Protein AF-A0A3D1BFX1-F1 (afdb_monomer)

Foldseek 3Di:
DPDDDDDAAEDAQCVLFDPVQAQGWHKYKAFFADADPQLKTWGHPPPDTHIAPHVQQQAFPCFDDDPNGTGDDDDHGWMKMAIARWHDDPNTIHGYGDHRPRIFGEDACDPLAPGHDVRGPHYPVNRDFAEDDCDPQFPGHDPRGSDDPVHGADEFDCDPQFPGHDVPGPHYPNVPGHNDDFDKDFPDWQQADDCVLPPRQQQTKTKIWRQDQAKADQQQPWDWDCPPPDTDTFDGDHPPDIAGNGAMEIEGADPSNCVVVPPPPHHYHYTHPD

Nearest PDB structures (foldseek):
  1ifr-assembly1_A  TM=7.563E-01  e=1.326E-02  Homo sapiens
  7crg-assembly2_B  TM=7.097E-01  e=2.216E-02  Homo sapiens
  3gef-assembly2_B  TM=7.809E-01  e=3.702E-02  Homo sapiens
  1ufg-assembly1_A  TM=7.290E-01  e=2.346E-02  Mus musculus
  6ghd-assembly2_F  TM=5.981E-01  e=3.702E-02  Homo sapiens

Mean predicted aligned error: 12.47 Å

Secondary structure (DSSP, 8-state):
--PPPPPPEE--TTTTSSGGGTT-EEEEEEEEEEE-TTS-EEEESSS-EEEE-S--TT-STT-EEETTEEE--PPTT-EEEEEEEEEEETTEEEE---SGGGEEEESB--TTSTTB-TT--B--S-----EE---TTSTT--TT--EE-S----EEB--TTSTTB-TT-SEE-GGG--SS---EEEEEEE-S--TTTS-TGGG-EEEEEE-SSS-EE-TT-EEEE-TTSS-EEEEEPPTT-EE-TT-EEEEESSHHHHHHHTTSSSEEEEPP--

Structure (mmCIF, N/CA/C/O backbone):
data_AF-A0A3D1BFX1-F1
#
_entry.id   AF-A0A3D1BFX1-F1
#
loop_
_atom_site.group_PDB
_atom_site.id
_atom_site.type_symbol
_atom_site.label_atom_id
_atom_site.label_alt_id
_atom_site.label_comp_id
_atom_site.label_asym_id
_atom_site.label_entity_id
_atom_site.label_seq_id
_atom_site.pdbx_PDB_ins_code
_atom_site.Cartn_x
_atom_site.Cartn_y
_atom_site.Cartn_z
_atom_site.occupancy
_atom_site.B_iso_or_equiv
_atom_site.auth_seq_id
_atom_site.auth_comp_id
_atom_site.auth_asym_id
_atom_site.auth_atom_id
_atom_site.pdbx_PDB_model_num
ATOM 1 N N . SER A 1 1 ? 18.691 7.740 -48.200 1.00 70.50 1 SER A N 1
ATOM 2 C CA . SER A 1 1 ? 19.002 6.656 -49.158 1.00 70.50 1 SER A CA 1
ATOM 3 C C . SER A 1 1 ? 17.819 5.726 -49.420 1.00 70.50 1 SER A C 1
ATOM 5 O O . SER A 1 1 ? 17.868 5.027 -50.419 1.00 70.50 1 SER A O 1
ATOM 7 N N . GLY A 1 2 ? 16.768 5.698 -48.581 1.00 79.19 2 GLY A N 1
ATOM 8 C CA . GLY A 1 2 ? 15.634 4.774 -48.759 1.00 79.19 2 GLY A CA 1
ATOM 9 C C . GLY A 1 2 ? 15.960 3.314 -48.417 1.00 79.19 2 GLY A C 1
ATOM 10 O O . GLY A 1 2 ? 15.130 2.440 -48.631 1.00 79.19 2 GLY A O 1
ATOM 11 N N . ASN A 1 3 ? 17.162 3.055 -47.893 1.00 77.81 3 ASN A N 1
ATOM 12 C CA . ASN A 1 3 ? 17.575 1.736 -47.434 1.00 77.81 3 ASN A CA 1
ATOM 13 C C . ASN A 1 3 ? 17.006 1.474 -46.037 1.00 77.81 3 ASN A C 1
ATOM 15 O O . ASN A 1 3 ? 16.987 2.385 -45.208 1.00 77.81 3 ASN A O 1
ATOM 19 N N . ALA A 1 4 ? 16.603 0.230 -45.774 1.00 78.69 4 ALA A N 1
ATOM 20 C CA . ALA A 1 4 ? 16.328 -0.221 -44.417 1.00 78.69 4 ALA A CA 1
ATOM 21 C C . ALA A 1 4 ? 17.625 -0.177 -43.599 1.00 78.69 4 ALA A C 1
ATOM 23 O O . ALA A 1 4 ? 18.681 -0.602 -44.078 1.00 78.69 4 ALA A O 1
ATOM 24 N N . LEU A 1 5 ? 17.544 0.363 -42.387 1.00 73.00 5 LEU A N 1
ATOM 25 C CA . LEU A 1 5 ? 18.640 0.277 -41.433 1.00 73.00 5 LEU A CA 1
ATOM 26 C C . LEU A 1 5 ? 18.791 -1.187 -40.989 1.00 73.00 5 LEU A C 1
ATOM 28 O O . LEU A 1 5 ? 17.781 -1.892 -40.896 1.00 73.00 5 LEU A O 1
ATOM 32 N N . PRO A 1 6 ? 20.024 -1.667 -40.749 1.00 83.31 6 PRO A N 1
ATOM 33 C CA . PRO A 1 6 ? 20.208 -2.966 -40.118 1.00 83.31 6 PRO A CA 1
ATOM 34 C C . PRO A 1 6 ? 19.535 -2.968 -38.740 1.00 83.31 6 PRO A C 1
ATOM 36 O O . PRO A 1 6 ? 19.377 -1.913 -38.123 1.00 83.31 6 PRO A O 1
ATOM 39 N N . ALA A 1 7 ? 19.136 -4.147 -38.263 1.00 90.31 7 ALA A N 1
ATOM 40 C CA . ALA A 1 7 ? 18.766 -4.297 -36.862 1.00 90.31 7 ALA A CA 1
ATOM 41 C C . ALA A 1 7 ? 19.989 -3.975 -35.991 1.00 90.31 7 ALA A C 1
ATOM 43 O O . ALA A 1 7 ? 21.118 -4.280 -36.381 1.00 90.31 7 ALA A O 1
ATOM 44 N N . ALA A 1 8 ? 19.758 -3.334 -34.848 1.00 94.38 8 ALA A N 1
ATOM 45 C CA . ALA A 1 8 ? 20.812 -3.106 -33.876 1.00 94.38 8 ALA A CA 1
ATOM 46 C C . ALA A 1 8 ? 21.226 -4.438 -33.240 1.00 94.38 8 ALA A C 1
ATOM 48 O O . ALA A 1 8 ? 20.364 -5.264 -32.933 1.00 94.38 8 ALA A O 1
ATOM 49 N N . GLU A 1 9 ? 22.525 -4.635 -33.031 1.00 96.50 9 GLU A N 1
ATOM 50 C CA . GLU A 1 9 ? 23.009 -5.760 -32.231 1.00 96.50 9 GLU A CA 1
ATOM 51 C C . GLU A 1 9 ? 22.779 -5.457 -30.747 1.00 96.50 9 GLU A C 1
ATOM 53 O O . GLU A 1 9 ? 23.195 -4.404 -30.264 1.00 96.50 9 GLU A O 1
ATOM 58 N N . ALA A 1 10 ? 22.110 -6.356 -30.026 1.00 96.75 10 ALA A N 1
ATOM 59 C CA . ALA A 1 10 ? 21.900 -6.205 -28.590 1.00 96.75 10 ALA A CA 1
ATOM 60 C C . ALA A 1 10 ? 23.155 -6.646 -27.830 1.00 96.75 10 ALA A C 1
ATOM 62 O O . ALA A 1 10 ? 23.587 -7.791 -27.967 1.00 96.75 10 ALA A O 1
ATOM 63 N N . LEU A 1 11 ? 23.721 -5.752 -27.025 1.00 97.69 11 LEU A N 1
ATOM 64 C CA . LEU A 1 11 ? 24.947 -5.991 -26.266 1.00 97.69 11 LEU A CA 1
ATOM 65 C C . LEU A 1 11 ? 24.716 -5.777 -24.775 1.00 97.69 11 LEU A C 1
ATOM 67 O O . LEU A 1 11 ? 23.848 -4.997 -24.378 1.00 97.69 11 LEU A O 1
ATOM 71 N N . ALA A 1 12 ? 25.547 -6.426 -23.959 1.00 97.56 12 ALA A N 1
ATOM 72 C CA . ALA A 1 12 ? 25.690 -6.013 -22.575 1.00 97.56 12 ALA A CA 1
ATOM 73 C C . ALA A 1 12 ? 26.357 -4.627 -22.515 1.00 97.56 12 ALA A C 1
ATOM 75 O O . ALA A 1 12 ? 27.169 -4.278 -23.380 1.00 97.56 12 ALA A O 1
ATOM 76 N N . SER A 1 13 ? 26.044 -3.841 -21.487 1.00 96.81 13 SER A N 1
ATOM 77 C CA . SER A 1 13 ? 26.511 -2.451 -21.364 1.00 96.81 13 SER A CA 1
ATOM 78 C C . SER A 1 13 ? 28.037 -2.315 -21.462 1.00 96.81 13 SER A C 1
ATOM 80 O O . SER A 1 13 ? 28.528 -1.378 -22.085 1.00 96.81 13 SER A O 1
ATOM 82 N N . ALA A 1 14 ? 28.812 -3.254 -20.910 1.00 97.00 14 ALA A N 1
ATOM 83 C CA . ALA A 1 14 ? 30.273 -3.217 -20.991 1.00 97.00 14 ALA A CA 1
ATOM 84 C C . ALA A 1 14 ? 30.842 -3.682 -22.342 1.00 97.00 14 ALA A C 1
ATOM 86 O O . ALA A 1 14 ? 31.935 -3.243 -22.713 1.00 97.00 14 ALA A O 1
ATOM 87 N N . ASP A 1 15 ? 30.127 -4.539 -23.074 1.00 97.75 15 ASP A N 1
ATOM 88 C CA . ASP A 1 15 ? 30.624 -5.182 -24.297 1.00 97.75 15 ASP A CA 1
ATOM 89 C C . ASP A 1 15 ? 30.785 -4.188 -25.450 1.00 97.75 15 ASP A C 1
ATOM 91 O O . ASP A 1 15 ? 31.616 -4.399 -26.330 1.00 97.75 15 ASP A O 1
ATOM 95 N N . MET A 1 16 ? 30.061 -3.062 -25.422 1.00 95.75 16 MET A N 1
ATOM 96 C CA . MET A 1 16 ? 30.235 -1.983 -26.402 1.00 95.75 16 MET A CA 1
ATOM 97 C C . MET A 1 16 ? 31.642 -1.361 -26.378 1.00 95.75 16 MET A C 1
ATOM 99 O O . MET A 1 16 ? 32.019 -0.661 -27.317 1.00 95.75 16 MET A O 1
ATOM 103 N N . ASN A 1 17 ? 32.419 -1.584 -25.309 1.00 96.44 17 ASN A N 1
ATOM 104 C CA . ASN A 1 17 ? 33.750 -1.009 -25.118 1.00 96.44 17 ASN A CA 1
ATOM 105 C C . ASN A 1 17 ? 34.860 -1.778 -25.864 1.00 96.44 17 ASN A C 1
ATOM 107 O O . ASN A 1 17 ? 35.998 -1.858 -25.392 1.00 96.44 17 ASN A O 1
ATOM 111 N N . ASP A 1 18 ? 34.535 -2.343 -27.024 1.00 96.56 18 ASP A N 1
ATOM 112 C CA . ASP A 1 18 ? 35.431 -3.129 -27.868 1.00 96.56 18 ASP A CA 1
ATOM 113 C C . ASP A 1 18 ? 35.442 -2.562 -29.296 1.00 96.56 18 ASP A C 1
ATOM 115 O O . ASP A 1 18 ? 34.406 -2.177 -29.841 1.00 96.56 18 ASP A O 1
ATOM 119 N N . GLU A 1 19 ? 36.628 -2.524 -29.909 1.00 95.56 19 GLU A N 1
ATOM 120 C CA . GLU A 1 19 ? 36.848 -1.982 -31.255 1.00 95.56 19 GLU A CA 1
ATOM 121 C C . GLU A 1 19 ? 36.010 -2.684 -32.327 1.00 95.56 19 GLU A C 1
ATOM 123 O O . GLU A 1 19 ? 35.632 -2.057 -33.317 1.00 95.56 19 GLU A O 1
ATOM 128 N N . GLN A 1 20 ? 35.636 -3.951 -32.120 1.00 96.06 20 GLN A N 1
ATOM 129 C CA . GLN A 1 20 ? 34.766 -4.674 -33.051 1.00 96.06 20 GLN A CA 1
ATOM 130 C C . GLN A 1 20 ? 33.385 -4.019 -33.226 1.00 96.06 20 GLN A C 1
ATOM 132 O O . GLN A 1 20 ? 32.730 -4.245 -34.244 1.00 96.06 20 GLN A O 1
ATOM 137 N N . TRP A 1 21 ? 32.954 -3.212 -32.252 1.00 96.06 21 TRP A N 1
ATOM 138 C CA . TRP A 1 21 ? 31.677 -2.506 -32.270 1.00 96.06 21 TRP A CA 1
ATOM 139 C C . TRP A 1 21 ? 31.797 -1.061 -32.761 1.00 96.06 21 TRP A C 1
ATOM 141 O O . TRP A 1 21 ? 30.789 -0.356 -32.803 1.00 96.06 21 TRP A O 1
ATOM 151 N N . GLU A 1 22 ? 32.984 -0.591 -33.158 1.00 94.75 22 GLU A N 1
ATOM 152 C CA . GLU A 1 22 ? 33.134 0.751 -33.720 1.00 94.75 22 GLU A CA 1
ATOM 153 C C . GLU A 1 22 ? 32.320 0.910 -35.008 1.00 94.75 22 GLU A C 1
ATOM 155 O O . GLU A 1 22 ? 32.406 0.114 -35.942 1.00 94.75 22 GLU A O 1
ATOM 160 N N . SER A 1 23 ? 31.553 1.995 -35.088 1.00 91.56 23 SER A N 1
ATOM 161 C CA . SER A 1 23 ? 30.644 2.313 -36.192 1.00 91.56 23 SER A CA 1
ATOM 162 C C . SER A 1 23 ? 29.546 1.268 -36.433 1.00 91.56 23 SER A C 1
ATOM 164 O O . SER A 1 23 ? 28.877 1.312 -37.470 1.00 91.56 23 SER A O 1
ATOM 166 N N . VAL A 1 24 ? 29.327 0.346 -35.489 1.00 94.94 24 VAL A N 1
ATOM 167 C CA . VAL A 1 24 ? 28.236 -0.634 -35.532 1.00 94.94 24 VAL A CA 1
ATOM 168 C C . VAL A 1 24 ? 27.012 -0.057 -34.831 1.00 94.94 24 VAL A C 1
ATOM 170 O O . VAL A 1 24 ? 27.127 0.610 -33.804 1.00 94.94 24 VAL A O 1
ATOM 173 N N . LEU A 1 25 ? 25.830 -0.306 -35.402 1.00 94.06 25 LEU A N 1
ATOM 174 C CA . LEU A 1 25 ? 24.560 0.002 -34.755 1.00 94.06 25 LEU A CA 1
ATOM 175 C C . LEU A 1 25 ? 24.302 -1.036 -33.659 1.00 94.06 25 LEU A C 1
ATOM 177 O O . LEU A 1 25 ? 24.073 -2.206 -33.967 1.00 94.06 25 LEU A O 1
ATOM 181 N N . VAL A 1 26 ? 24.331 -0.601 -32.404 1.00 96.19 26 VAL A N 1
ATOM 182 C CA . VAL A 1 26 ? 24.158 -1.467 -31.232 1.00 96.19 26 VAL A CA 1
ATOM 183 C C . VAL A 1 26 ? 23.035 -0.941 -30.344 1.00 96.19 26 VAL A C 1
ATOM 185 O O . VAL A 1 26 ? 22.647 0.223 -30.449 1.00 96.19 26 VAL A O 1
ATOM 188 N N . SER A 1 27 ? 22.490 -1.813 -29.506 1.00 95.69 27 SER A N 1
ATOM 189 C CA . SER A 1 27 ? 21.486 -1.499 -28.496 1.00 95.69 27 SER A CA 1
ATOM 190 C C . SER A 1 27 ? 21.957 -2.048 -27.156 1.00 95.69 27 SER A C 1
ATOM 192 O O . SER A 1 27 ? 22.322 -3.220 -27.073 1.00 95.69 27 SER A O 1
ATOM 194 N N . ILE A 1 28 ? 21.963 -1.214 -26.122 1.00 96.31 28 ILE A N 1
ATOM 195 C CA . ILE A 1 28 ? 22.224 -1.631 -24.740 1.00 96.31 28 ILE A CA 1
ATOM 196 C C . ILE A 1 28 ? 21.041 -1.223 -23.872 1.00 96.31 28 ILE A C 1
ATOM 198 O O . ILE A 1 28 ? 20.347 -0.255 -24.181 1.00 96.31 28 ILE A O 1
ATOM 202 N N . ALA A 1 29 ? 20.828 -1.936 -22.775 1.00 95.44 29 ALA A N 1
ATOM 203 C CA . ALA A 1 29 ? 19.893 -1.534 -21.736 1.00 95.44 29 ALA A CA 1
ATOM 204 C C . ALA A 1 29 ? 20.610 -1.498 -20.387 1.00 95.44 29 ALA A C 1
ATOM 206 O O . ALA A 1 29 ? 21.623 -2.173 -20.221 1.00 95.44 29 ALA A O 1
ATOM 207 N N . GLY A 1 30 ? 20.107 -0.715 -19.439 1.00 95.31 30 GLY A N 1
ATOM 208 C CA . GLY A 1 30 ? 20.635 -0.689 -18.078 1.00 95.31 30 GLY A CA 1
ATOM 209 C C . GLY A 1 30 ? 20.154 0.506 -17.270 1.00 95.31 30 GLY A C 1
ATOM 210 O O . GLY A 1 30 ? 19.432 1.366 -17.777 1.00 95.31 30 GLY A O 1
ATOM 211 N N . GLU A 1 31 ? 20.602 0.565 -16.020 1.00 95.50 31 GLU A N 1
ATOM 212 C CA . GLU A 1 31 ? 20.346 1.683 -15.117 1.00 95.50 31 GLU A CA 1
ATOM 213 C C . GLU A 1 31 ? 21.258 2.857 -15.481 1.00 95.50 31 GLU A C 1
ATOM 215 O O . GLU A 1 31 ? 22.465 2.682 -15.687 1.00 95.50 31 GLU A O 1
ATOM 220 N N . CYS A 1 32 ? 20.707 4.068 -15.527 1.00 93.25 32 CYS A N 1
ATOM 221 C CA . CYS A 1 32 ? 21.500 5.278 -15.637 1.00 93.25 32 CYS A CA 1
ATOM 222 C C . CYS A 1 32 ? 22.289 5.515 -14.343 1.00 93.25 32 CYS A C 1
ATOM 224 O O . CYS A 1 32 ? 21.744 5.963 -13.338 1.00 93.25 32 CYS A O 1
ATOM 226 N N . THR A 1 33 ? 23.597 5.272 -14.380 1.00 95.25 33 THR A N 1
ATOM 227 C CA . THR A 1 33 ? 24.489 5.335 -13.205 1.00 95.25 33 THR A CA 1
ATOM 228 C C . THR A 1 33 ? 25.277 6.639 -13.094 1.00 95.25 33 THR A C 1
ATOM 230 O O . THR A 1 33 ? 25.897 6.914 -12.065 1.00 95.25 33 THR A O 1
ATOM 233 N N . SER A 1 34 ? 25.285 7.462 -14.144 1.00 91.12 34 SER A N 1
ATOM 234 C CA . SER A 1 34 ? 25.977 8.751 -14.160 1.00 91.12 34 SER A CA 1
ATOM 235 C C . SER A 1 34 ? 25.433 9.639 -15.271 1.00 91.12 34 SER A C 1
ATOM 237 O O . SER A 1 34 ? 25.202 9.156 -16.374 1.00 91.12 34 SER A O 1
ATOM 239 N N . VAL A 1 35 ? 25.304 10.939 -14.996 1.00 85.81 35 VAL A N 1
ATOM 240 C CA . VAL A 1 35 ? 25.022 11.993 -15.981 1.00 85.81 35 VAL A CA 1
ATOM 241 C C . VAL A 1 35 ? 26.029 13.117 -15.747 1.00 85.81 35 VAL A C 1
ATOM 243 O O . VAL A 1 35 ? 26.189 13.587 -14.618 1.00 85.81 35 VAL A O 1
ATOM 246 N N . ASN A 1 36 ? 26.746 13.542 -16.787 1.00 80.00 36 ASN A N 1
ATOM 247 C CA . ASN A 1 36 ? 27.742 14.606 -16.691 1.00 80.00 36 ASN A CA 1
ATOM 248 C C . ASN A 1 36 ? 27.239 15.935 -17.282 1.00 80.00 36 ASN A C 1
ATOM 250 O O . ASN A 1 36 ? 26.307 15.988 -18.081 1.00 80.00 36 ASN A O 1
ATOM 254 N N . GLY A 1 37 ? 27.897 17.038 -16.908 1.00 66.00 37 GLY A N 1
ATOM 255 C CA . GLY A 1 37 ? 27.534 18.391 -17.358 1.00 66.00 37 GLY A CA 1
ATOM 256 C C . GLY A 1 37 ? 27.786 18.682 -18.845 1.00 66.00 37 GLY A C 1
ATOM 257 O O . GLY A 1 37 ? 27.527 19.797 -19.288 1.00 66.00 37 GLY A O 1
ATOM 258 N N . PHE A 1 38 ? 28.302 17.713 -19.606 1.00 70.31 38 PHE A N 1
ATOM 259 C CA . PHE A 1 38 ? 28.469 17.787 -21.061 1.00 70.31 38 PHE A CA 1
ATOM 260 C C . PHE A 1 38 ? 27.397 16.993 -21.810 1.00 70.31 38 PHE A C 1
ATOM 262 O O . PHE A 1 38 ? 27.445 16.909 -23.037 1.00 70.31 38 PHE A O 1
ATOM 269 N N . GLY A 1 39 ? 26.433 16.426 -21.083 1.00 72.50 39 GLY A N 1
ATOM 270 C CA . GLY A 1 39 ? 25.351 15.668 -21.676 1.00 72.50 39 GLY A CA 1
ATOM 271 C C . GLY A 1 39 ? 25.693 14.225 -22.000 1.00 72.50 39 GLY A C 1
ATOM 272 O O . GLY A 1 39 ? 24.997 13.608 -22.791 1.00 72.50 39 GLY A O 1
ATOM 273 N N . GLU A 1 40 ? 26.773 13.687 -21.444 1.00 85.56 40 GLU A N 1
ATOM 274 C CA . GLU A 1 40 ? 27.098 12.268 -21.563 1.00 85.56 40 GLU A CA 1
ATOM 275 C C . GLU A 1 40 ? 26.661 11.544 -20.298 1.00 85.56 40 GLU A C 1
ATOM 277 O O . GLU A 1 40 ? 26.729 12.087 -19.191 1.00 85.56 40 GLU A O 1
ATOM 282 N N . TRP A 1 41 ? 26.244 10.301 -20.463 1.00 89.94 41 TRP A N 1
ATOM 283 C CA . TRP A 1 41 ? 25.660 9.509 -19.394 1.00 89.94 41 TRP A CA 1
ATOM 284 C C . TRP A 1 41 ? 26.056 8.042 -19.533 1.00 89.94 41 TRP A C 1
ATOM 286 O O . TRP A 1 41 ? 26.667 7.647 -20.529 1.00 89.94 41 TRP A O 1
ATOM 296 N N . GLN A 1 42 ? 25.822 7.252 -18.489 1.00 93.75 42 GLN A N 1
ATOM 297 C CA . GLN A 1 42 ? 26.278 5.864 -18.407 1.00 93.75 42 GLN A CA 1
ATOM 298 C C . GLN A 1 42 ? 25.130 4.929 -18.078 1.00 93.75 42 GLN A C 1
ATOM 300 O O . GLN A 1 42 ? 24.421 5.172 -17.107 1.00 93.75 42 GLN A O 1
ATOM 305 N N . LEU A 1 43 ? 25.028 3.837 -18.832 1.00 95.00 43 LEU A N 1
ATOM 306 C CA . LEU A 1 43 ? 24.152 2.710 -18.536 1.00 95.00 43 LEU A CA 1
ATOM 307 C C . LEU A 1 43 ? 24.952 1.538 -17.978 1.00 95.00 43 LEU A C 1
ATOM 309 O O . LEU A 1 43 ? 26.107 1.329 -18.360 1.00 95.00 43 LEU A O 1
ATOM 313 N N . ASN A 1 44 ? 24.345 0.791 -17.062 1.00 96.94 44 ASN A N 1
ATOM 314 C CA . ASN A 1 44 ? 24.925 -0.427 -16.513 1.00 96.94 44 ASN A CA 1
ATOM 315 C C . ASN A 1 44 ? 23.830 -1.473 -16.253 1.00 96.94 44 ASN A C 1
ATOM 317 O O . ASN A 1 44 ? 22.872 -1.217 -15.530 1.00 96.94 44 ASN A O 1
ATOM 321 N N . ASP A 1 45 ? 23.991 -2.658 -16.834 1.00 95.94 45 ASP A N 1
ATOM 322 C CA . ASP A 1 45 ? 23.127 -3.844 -16.678 1.00 95.94 45 ASP A CA 1
ATOM 323 C C . ASP A 1 45 ? 23.700 -4.894 -15.704 1.00 95.94 45 ASP A C 1
ATOM 325 O O . ASP A 1 45 ? 23.250 -6.037 -15.650 1.00 95.94 45 ASP A O 1
ATOM 329 N N . GLY A 1 46 ? 24.746 -4.534 -14.964 1.00 96.62 46 GLY A N 1
ATOM 330 C CA . GLY A 1 46 ? 25.546 -5.422 -14.125 1.00 96.62 46 GLY A CA 1
ATOM 331 C C . GLY A 1 46 ? 26.817 -5.951 -14.800 1.00 96.62 46 GLY A C 1
ATOM 332 O O . GLY A 1 46 ? 27.696 -6.453 -14.096 1.00 96.62 46 GLY A O 1
ATOM 333 N N . SER A 1 47 ? 26.971 -5.817 -16.124 1.00 97.44 47 SER A N 1
ATOM 334 C CA . SER A 1 47 ? 28.205 -6.200 -16.837 1.00 97.44 47 SER A CA 1
ATOM 335 C C . SER A 1 47 ? 29.318 -5.150 -16.729 1.00 97.44 47 SER A C 1
ATOM 337 O O . SER A 1 47 ? 30.496 -5.472 -16.893 1.00 97.44 47 SER A O 1
ATOM 339 N N . GLY A 1 48 ? 28.960 -3.902 -16.418 1.00 96.50 48 GLY A N 1
ATOM 340 C CA . GLY A 1 48 ? 29.846 -2.740 -16.404 1.00 96.50 48 GLY A CA 1
ATOM 341 C C . GLY A 1 48 ? 29.253 -1.575 -17.199 1.00 96.50 48 GLY A C 1
ATOM 342 O O . GLY A 1 48 ? 28.134 -1.654 -17.694 1.00 96.50 48 GLY A O 1
ATOM 343 N N . ASN A 1 49 ? 29.992 -0.468 -17.294 1.00 96.00 49 ASN A N 1
ATOM 344 C CA . ASN A 1 49 ? 29.440 0.783 -17.817 1.00 96.00 49 ASN A CA 1
ATOM 345 C C . ASN A 1 49 ? 29.565 0.877 -19.345 1.00 96.00 49 ASN A C 1
ATOM 347 O O . ASN A 1 49 ? 30.663 0.738 -19.891 1.00 96.00 49 ASN A O 1
ATOM 351 N N . GLY A 1 50 ? 28.460 1.222 -20.002 1.00 95.56 50 GLY A N 1
ATOM 352 C CA . GLY A 1 50 ? 28.412 1.696 -21.383 1.00 95.56 50 GLY A CA 1
ATOM 353 C C . GLY A 1 50 ? 28.115 3.192 -21.417 1.00 95.56 50 GLY A C 1
ATOM 354 O O . GLY A 1 50 ? 27.189 3.652 -20.749 1.00 95.56 50 GLY A O 1
ATOM 355 N N . MET A 1 51 ? 28.910 3.983 -22.144 1.00 93.62 51 MET A N 1
ATOM 356 C CA . MET A 1 51 ? 28.667 5.427 -22.248 1.00 93.62 51 MET A CA 1
ATOM 357 C C . MET A 1 51 ? 27.733 5.758 -23.410 1.00 93.62 51 MET A C 1
ATOM 359 O O . MET A 1 51 ? 27.855 5.220 -24.509 1.00 93.62 51 MET A O 1
ATOM 363 N N . VAL A 1 52 ? 26.872 6.742 -23.192 1.00 91.50 52 VAL A N 1
ATOM 364 C CA . VAL A 1 52 ? 26.014 7.342 -24.209 1.00 91.50 52 VAL A CA 1
ATOM 365 C C . VAL A 1 52 ? 26.440 8.798 -24.397 1.00 91.50 52 VAL A C 1
ATOM 367 O O . VAL A 1 52 ? 26.595 9.557 -23.437 1.00 91.50 52 VAL A O 1
ATOM 370 N N . ALA A 1 53 ? 26.712 9.170 -25.646 1.00 85.69 53 ALA A N 1
ATOM 371 C CA . ALA A 1 53 ? 27.105 10.507 -26.064 1.00 85.69 53 ALA A CA 1
ATOM 372 C C . ALA A 1 53 ? 25.884 11.370 -26.387 1.00 85.69 53 ALA A C 1
ATOM 374 O O . ALA A 1 53 ? 24.993 10.954 -27.125 1.00 85.69 53 ALA A O 1
ATOM 375 N N . GLY A 1 54 ? 25.931 12.620 -25.919 1.00 70.88 54 GLY A N 1
ATOM 376 C CA . GLY A 1 54 ? 24.862 13.595 -26.108 1.00 70.88 54 GLY A CA 1
ATOM 377 C C . GLY A 1 54 ? 23.633 13.275 -25.255 1.00 70.88 54 GLY A C 1
ATOM 378 O O . GLY A 1 54 ? 23.349 12.116 -24.954 1.00 70.88 54 GLY A O 1
ATOM 379 N N . LEU A 1 55 ? 22.875 14.311 -24.880 1.00 57.97 55 LEU A N 1
ATOM 380 C CA . LEU A 1 55 ? 21.653 14.183 -24.069 1.00 57.97 55 LEU A CA 1
ATOM 381 C C . LEU A 1 55 ? 20.502 13.468 -24.805 1.00 57.97 55 LEU A C 1
ATOM 383 O O . LEU A 1 55 ? 19.352 13.706 -24.469 1.00 57.97 55 LEU A O 1
ATOM 387 N N . GLY A 1 56 ? 20.775 12.656 -25.838 1.00 54.41 56 GLY A N 1
ATOM 388 C CA . GLY A 1 56 ? 19.742 12.062 -26.686 1.00 54.41 56 GLY A CA 1
ATOM 389 C C . GLY A 1 56 ? 18.752 13.133 -27.126 1.00 54.41 56 GLY A C 1
ATOM 390 O O . GLY A 1 56 ? 17.600 13.065 -26.732 1.00 54.41 56 GLY A O 1
ATOM 391 N N . TYR A 1 57 ? 19.233 14.186 -27.804 1.00 48.59 57 TYR A N 1
ATOM 392 C CA . TYR A 1 57 ? 18.443 15.391 -28.075 1.00 48.59 57 TYR A CA 1
ATOM 393 C C . TYR A 1 57 ? 17.075 14.987 -28.652 1.00 48.59 57 TYR A C 1
ATOM 395 O O . TYR A 1 57 ? 17.016 14.535 -29.796 1.00 48.59 57 TYR A O 1
ATOM 403 N N . ASP A 1 58 ? 16.036 15.144 -27.815 1.00 52.00 58 ASP A N 1
ATOM 404 C CA . ASP A 1 58 ? 14.602 14.877 -28.035 1.00 52.00 58 ASP A CA 1
ATOM 405 C C . ASP A 1 58 ? 14.053 13.471 -27.630 1.00 52.00 58 ASP A C 1
ATOM 407 O O . ASP A 1 58 ? 12.883 13.182 -27.839 1.00 52.00 58 ASP A O 1
ATOM 411 N N . ALA A 1 59 ? 14.843 12.578 -27.019 1.00 49.91 59 ALA A N 1
ATOM 412 C CA . ALA A 1 59 ? 14.557 11.135 -27.029 1.00 49.91 59 ALA A CA 1
ATOM 413 C C . ALA A 1 59 ? 13.631 10.522 -25.981 1.00 49.91 59 ALA A C 1
ATOM 415 O O . ALA A 1 59 ? 13.214 9.381 -26.117 1.00 49.91 59 ALA A O 1
ATOM 416 N N . VAL A 1 60 ? 13.218 11.279 -24.987 1.00 52.66 60 V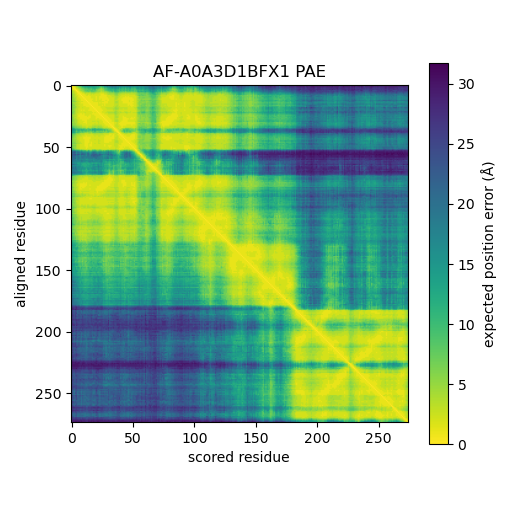AL A N 1
ATOM 417 C CA . VAL A 1 60 ? 12.259 10.801 -24.000 1.00 52.66 60 VAL A CA 1
ATOM 418 C C . VAL A 1 60 ? 11.185 11.877 -23.975 1.00 52.66 60 VAL A C 1
ATOM 420 O O . VAL A 1 60 ? 11.519 13.057 -23.882 1.00 52.66 60 VAL A O 1
ATOM 423 N N . ASP A 1 61 ? 9.904 11.525 -24.072 1.00 56.75 61 ASP A N 1
ATOM 424 C CA . ASP A 1 61 ? 8.774 12.471 -23.948 1.00 56.75 61 ASP A CA 1
ATOM 425 C C . ASP A 1 61 ? 8.735 13.199 -22.563 1.00 56.75 61 ASP A C 1
ATOM 427 O O . ASP A 1 61 ? 7.720 13.770 -22.173 1.00 56.75 61 ASP A O 1
ATOM 431 N N . ASP A 1 62 ? 9.842 13.193 -21.807 1.00 59.78 62 ASP A N 1
ATOM 432 C CA . ASP A 1 62 ? 10.149 13.965 -20.600 1.00 59.78 62 ASP A CA 1
ATOM 433 C C . ASP A 1 62 ? 10.857 15.305 -20.876 1.00 59.78 62 ASP A C 1
ATOM 435 O O . ASP A 1 62 ? 11.294 15.988 -19.943 1.00 59.78 62 ASP A O 1
ATOM 439 N N . SER A 1 63 ? 11.003 15.673 -22.151 1.00 63.84 63 SER A N 1
ATOM 440 C CA . SER A 1 63 ? 11.771 16.848 -22.529 1.00 63.84 63 SER A CA 1
ATOM 441 C C . SER A 1 63 ? 11.186 18.141 -21.949 1.00 63.84 63 SER A C 1
ATOM 443 O O . SER A 1 63 ? 9.980 18.396 -21.967 1.00 63.84 63 SER A O 1
ATOM 445 N N . VAL A 1 64 ? 12.068 18.999 -21.438 1.00 61.72 64 VAL A N 1
ATOM 446 C CA . VAL A 1 64 ? 11.713 20.332 -20.941 1.00 61.72 64 VAL A CA 1
ATOM 447 C C . VAL A 1 64 ? 12.120 21.401 -21.940 1.00 61.72 64 VAL A C 1
ATOM 449 O O . VAL A 1 64 ? 13.219 21.370 -22.492 1.00 61.72 64 VAL A O 1
ATOM 452 N N . ASP A 1 65 ? 11.235 22.374 -22.147 1.00 61.97 65 ASP A N 1
ATOM 453 C CA . ASP A 1 65 ? 11.552 23.584 -22.901 1.00 61.97 65 ASP A CA 1
ATOM 454 C C . ASP A 1 65 ? 12.486 24.472 -22.064 1.00 61.97 65 ASP A C 1
ATOM 456 O O . ASP A 1 65 ? 12.110 24.979 -21.000 1.00 61.97 65 ASP A O 1
ATOM 460 N N . VAL A 1 66 ? 13.713 24.653 -22.548 1.00 63.91 66 VAL A N 1
ATOM 461 C CA . VAL A 1 66 ? 14.684 25.613 -22.022 1.00 63.91 66 VAL A CA 1
ATOM 462 C C . VAL A 1 66 ? 14.992 26.629 -23.119 1.00 63.91 66 VAL A C 1
ATOM 464 O O . VAL A 1 66 ? 15.787 26.373 -24.018 1.00 63.91 66 VAL A O 1
ATOM 467 N N . ASP A 1 67 ? 14.356 27.799 -23.046 1.00 76.56 67 ASP A N 1
ATOM 468 C CA . ASP A 1 67 ? 14.527 28.912 -23.994 1.00 76.56 67 ASP A CA 1
ATOM 469 C C . ASP A 1 67 ? 14.206 28.561 -25.467 1.00 76.56 67 ASP A C 1
ATOM 471 O O . ASP A 1 67 ? 14.864 29.028 -26.402 1.00 76.56 67 ASP A O 1
ATOM 475 N N . GLY A 1 68 ? 13.160 27.763 -25.698 1.00 65.75 68 GLY A N 1
ATOM 476 C CA . GLY A 1 68 ? 12.716 27.319 -27.024 1.00 65.75 68 GLY A CA 1
ATOM 477 C C . GLY A 1 68 ? 13.480 26.106 -27.555 1.00 65.75 68 GLY A C 1
ATOM 478 O O . GLY A 1 68 ? 13.378 25.787 -28.743 1.00 65.75 68 GLY A O 1
ATOM 479 N N . VAL A 1 69 ? 14.261 25.452 -26.691 1.00 59.22 69 VAL A N 1
ATOM 480 C CA . VAL A 1 69 ? 15.015 24.231 -26.973 1.00 59.22 69 VAL A CA 1
ATOM 481 C C . VAL A 1 69 ? 14.497 23.114 -26.070 1.00 59.22 69 VAL A C 1
ATOM 483 O O . VAL A 1 69 ? 14.639 23.189 -24.853 1.00 59.22 69 VAL A O 1
ATOM 486 N N . MET A 1 70 ? 13.916 22.072 -26.669 1.00 56.31 70 MET A N 1
ATOM 487 C CA . MET A 1 70 ? 13.523 20.861 -25.945 1.00 56.31 70 MET A CA 1
ATOM 488 C C . MET A 1 70 ? 14.779 20.091 -25.533 1.00 56.31 70 MET A C 1
ATOM 490 O O . MET A 1 70 ? 15.594 19.723 -26.383 1.00 56.31 70 MET A O 1
ATOM 494 N N . MET A 1 71 ? 14.950 19.863 -24.234 1.00 57.94 71 MET A N 1
ATOM 495 C CA . MET A 1 71 ? 16.042 19.062 -23.682 1.00 57.94 71 MET A CA 1
ATOM 496 C C . MET A 1 71 ? 15.473 17.834 -22.980 1.00 57.94 71 MET A C 1
ATOM 498 O O . MET A 1 71 ? 14.697 17.994 -22.044 1.00 57.94 71 MET A O 1
ATOM 502 N N . GLY A 1 72 ? 15.868 16.631 -23.409 1.00 61.41 72 GLY A N 1
ATOM 503 C CA . GLY A 1 72 ? 15.534 15.386 -22.706 1.00 61.41 72 GLY A CA 1
ATOM 504 C C . GLY A 1 72 ? 16.181 15.337 -21.318 1.00 61.41 72 GLY A C 1
ATOM 505 O O . GLY A 1 72 ? 17.323 15.782 -21.146 1.00 61.41 72 GLY A O 1
ATOM 506 N N . ILE A 1 73 ? 15.457 14.818 -20.330 1.00 71.00 73 ILE A N 1
ATOM 507 C CA . ILE A 1 73 ? 15.907 14.669 -18.945 1.00 71.00 73 ILE A CA 1
ATOM 508 C C . ILE A 1 73 ? 16.260 13.202 -18.694 1.00 71.00 73 ILE A C 1
ATOM 510 O O . ILE A 1 73 ? 15.435 12.394 -18.299 1.00 71.00 73 ILE A O 1
ATOM 514 N N . VAL A 1 74 ? 17.537 12.852 -18.830 1.00 81.00 74 VAL A N 1
ATOM 515 C CA . VAL A 1 74 ? 18.006 11.554 -18.328 1.00 81.00 74 VAL A CA 1
ATOM 516 C C . VAL A 1 74 ? 18.006 11.576 -16.795 1.00 81.00 74 VAL A C 1
ATOM 518 O O . VAL A 1 74 ? 18.699 12.391 -16.178 1.00 81.00 74 VAL A O 1
ATOM 521 N N . GLU A 1 75 ? 17.255 10.666 -16.179 1.00 84.94 75 GLU A N 1
ATOM 522 C CA . GLU A 1 75 ? 17.141 10.528 -14.729 1.00 84.94 75 GLU A CA 1
ATOM 523 C C . GLU A 1 75 ? 18.146 9.495 -14.194 1.00 84.94 75 GLU A C 1
ATOM 525 O O . GLU A 1 75 ? 18.197 8.345 -14.633 1.00 84.94 75 GLU A O 1
ATOM 530 N N . LEU A 1 76 ? 18.954 9.899 -13.210 1.00 88.75 76 LEU A N 1
ATOM 531 C CA . LEU A 1 76 ? 19.858 8.997 -12.496 1.00 88.75 76 LEU A CA 1
ATOM 532 C C . LEU A 1 76 ? 19.051 7.923 -11.745 1.00 88.75 76 LEU A C 1
ATOM 534 O O . LEU A 1 76 ? 18.157 8.260 -10.976 1.00 88.75 76 LEU A O 1
ATOM 538 N N . GLY A 1 77 ? 19.402 6.649 -11.925 1.00 91.94 77 GLY A N 1
ATOM 539 C CA . GLY A 1 77 ? 18.710 5.503 -11.327 1.00 91.94 77 GLY A CA 1
ATOM 540 C C . GLY A 1 77 ? 17.537 4.961 -12.151 1.00 91.94 77 GLY A C 1
ATOM 541 O O . GLY A 1 77 ? 17.006 3.907 -11.816 1.00 91.94 77 GLY A O 1
ATOM 542 N N . ALA A 1 78 ? 17.132 5.637 -13.230 1.00 91.12 78 ALA A N 1
ATOM 543 C CA . ALA A 1 78 ? 16.127 5.113 -14.152 1.00 91.12 78 ALA A CA 1
ATOM 544 C C . ALA A 1 78 ? 16.750 4.141 -15.165 1.00 91.12 78 ALA A C 1
ATOM 546 O O . ALA A 1 78 ? 17.919 4.282 -15.534 1.00 91.12 78 ALA A O 1
ATOM 547 N N . ASN A 1 79 ? 15.966 3.171 -15.639 1.00 93.69 79 ASN A N 1
ATOM 548 C CA . ASN A 1 79 ? 16.412 2.232 -16.663 1.00 93.69 79 ASN A CA 1
ATOM 549 C C . ASN A 1 79 ? 16.086 2.750 -18.063 1.00 93.69 79 ASN A C 1
ATOM 551 O O . ASN A 1 79 ? 14.992 3.253 -18.327 1.00 93.69 79 ASN A O 1
ATOM 555 N N . TYR A 1 80 ? 17.031 2.575 -18.981 1.00 92.75 80 TYR A N 1
ATOM 556 C CA . TYR A 1 80 ? 16.855 2.934 -20.382 1.00 92.75 80 TYR A CA 1
ATOM 557 C C . TYR A 1 80 ? 17.336 1.813 -21.292 1.00 92.75 80 TYR A C 1
ATOM 559 O O . TYR A 1 80 ? 18.308 1.126 -20.985 1.00 92.75 80 TYR A O 1
ATOM 567 N N . GLN A 1 81 ? 16.694 1.687 -22.448 1.00 93.56 81 GLN A N 1
ATOM 568 C CA . GLN A 1 81 ? 17.234 1.024 -23.624 1.00 93.56 81 GLN A CA 1
ATOM 569 C C . GLN A 1 81 ? 17.707 2.099 -24.601 1.00 93.56 81 GLN A C 1
ATOM 571 O O . GLN A 1 81 ? 16.926 2.954 -25.015 1.00 93.56 81 GLN A O 1
ATOM 576 N N . VAL A 1 82 ? 18.983 2.055 -24.981 1.00 92.62 82 VAL A N 1
ATOM 577 C CA . VAL A 1 82 ? 19.597 3.020 -25.894 1.00 92.62 82 VAL A CA 1
ATOM 578 C C . VAL A 1 82 ? 20.137 2.314 -27.120 1.00 92.62 82 VAL A C 1
ATOM 580 O O . VAL A 1 82 ? 20.923 1.375 -27.017 1.00 92.62 82 VAL A O 1
ATOM 583 N N . THR A 1 83 ? 19.749 2.805 -28.289 1.00 92.56 83 THR A N 1
ATOM 584 C CA . THR A 1 83 ? 20.188 2.323 -29.592 1.00 92.56 83 THR A CA 1
ATOM 585 C C . THR A 1 83 ? 20.977 3.406 -30.309 1.00 92.56 83 THR A C 1
ATOM 587 O O . THR A 1 83 ? 20.622 4.577 -30.304 1.00 92.56 83 THR A O 1
ATOM 590 N N . GLY A 1 84 ? 22.072 3.037 -30.957 1.00 91.56 84 GLY A N 1
ATOM 591 C CA . GLY A 1 84 ? 22.844 3.998 -31.726 1.00 91.56 84 GLY A CA 1
ATOM 592 C C . GLY A 1 84 ? 24.110 3.398 -32.319 1.00 91.56 84 GLY A C 1
ATOM 593 O O . GLY A 1 84 ? 24.549 2.316 -31.929 1.00 91.56 84 GLY A O 1
ATOM 594 N N . PRO A 1 85 ? 24.709 4.065 -33.311 1.00 92.56 85 PRO A N 1
ATOM 595 C CA . PRO A 1 85 ? 26.073 3.766 -33.702 1.00 92.56 85 PRO A CA 1
ATOM 596 C C . PRO A 1 85 ? 27.037 4.035 -32.537 1.00 92.56 85 PRO A C 1
ATOM 598 O O . PRO A 1 85 ? 26.985 5.093 -31.905 1.00 92.56 85 PRO A O 1
ATOM 601 N N . ASN A 1 86 ? 27.919 3.079 -32.266 1.00 94.38 86 ASN A N 1
ATOM 602 C CA . ASN A 1 86 ? 28.980 3.217 -31.273 1.00 94.38 86 ASN A CA 1
ATOM 603 C C . ASN A 1 86 ? 30.231 3.854 -31.900 1.00 94.38 86 ASN A C 1
ATOM 605 O O . ASN A 1 86 ? 30.625 3.496 -33.008 1.00 94.38 86 ASN A O 1
ATOM 609 N N . PHE A 1 87 ? 30.877 4.793 -31.213 1.00 92.25 87 PHE A N 1
ATOM 610 C CA . PHE A 1 87 ? 32.064 5.496 -31.706 1.00 92.25 87 PHE A CA 1
ATOM 611 C C . PHE A 1 87 ? 33.093 5.712 -30.604 1.00 92.25 87 PHE A C 1
ATOM 613 O O . PHE A 1 87 ? 32.740 6.030 -29.468 1.00 92.25 87 PHE A O 1
ATOM 620 N N . TYR A 1 88 ? 34.379 5.652 -30.954 1.00 92.62 88 TYR A N 1
ATOM 621 C CA . TYR A 1 88 ? 35.444 6.040 -30.039 1.00 92.62 88 TYR A CA 1
ATOM 622 C C . TYR A 1 88 ? 35.753 7.534 -30.158 1.00 92.62 88 TYR A C 1
ATOM 624 O O . TYR A 1 88 ? 36.184 8.032 -31.201 1.00 92.62 88 TYR A O 1
ATOM 632 N N . SER A 1 89 ? 35.559 8.286 -29.076 1.00 89.38 89 SER A N 1
ATOM 633 C CA . SER A 1 89 ? 35.894 9.711 -29.041 1.00 89.38 89 SER A CA 1
ATOM 634 C C . SER A 1 89 ? 36.341 10.154 -27.654 1.00 89.38 89 SER A C 1
ATOM 636 O O . SER A 1 89 ? 35.819 9.711 -26.631 1.00 89.38 89 SER A O 1
ATOM 638 N N . PHE A 1 90 ? 37.327 11.055 -27.610 1.00 88.38 90 PHE A N 1
ATOM 639 C CA . PHE A 1 90 ? 37.854 11.619 -26.360 1.00 88.38 90 PHE A CA 1
ATOM 640 C C . PHE A 1 90 ? 38.239 10.554 -25.312 1.00 88.38 90 PHE A C 1
ATOM 642 O O . PHE A 1 90 ? 38.033 10.747 -24.117 1.00 88.38 90 PHE A O 1
ATOM 649 N N . GLY A 1 91 ? 38.795 9.426 -25.767 1.00 90.69 91 GLY A N 1
ATOM 650 C CA . GLY A 1 91 ? 39.289 8.359 -24.896 1.00 90.69 91 GLY A CA 1
ATOM 651 C C . GLY A 1 91 ? 38.235 7.370 -24.393 1.00 90.69 91 GLY A C 1
ATOM 652 O O . GLY A 1 91 ? 38.558 6.586 -23.510 1.00 90.69 91 GLY A O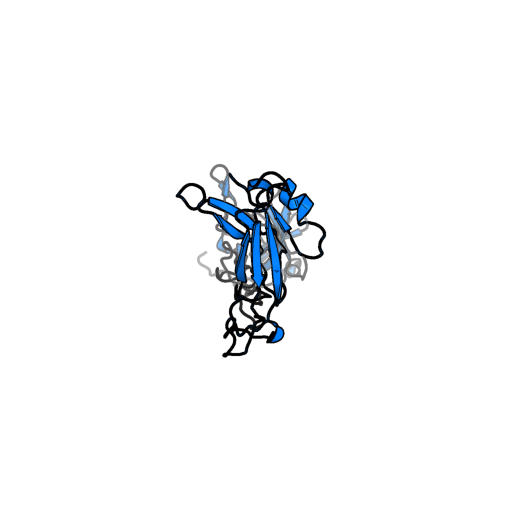 1
ATOM 653 N N . ASN A 1 92 ? 37.003 7.409 -24.913 1.00 91.81 92 ASN A N 1
ATOM 654 C CA . ASN A 1 92 ? 35.925 6.511 -24.496 1.00 91.81 92 ASN A CA 1
ATOM 655 C C . ASN A 1 92 ? 35.090 6.039 -25.698 1.00 91.81 92 ASN A C 1
ATOM 657 O O . ASN A 1 92 ? 34.900 6.796 -26.655 1.00 91.81 92 ASN A O 1
ATOM 661 N N . TRP A 1 93 ? 34.568 4.813 -25.613 1.00 94.75 93 TRP A N 1
ATOM 662 C CA . TRP A 1 93 ? 33.515 4.291 -26.491 1.00 94.75 93 TRP A CA 1
ATOM 663 C C . TRP A 1 93 ? 32.178 4.893 -26.099 1.00 94.75 93 TRP A C 1
ATOM 665 O O . TRP A 1 93 ? 31.895 4.987 -24.908 1.00 94.75 93 TRP A O 1
ATOM 675 N N . LYS A 1 94 ? 31.383 5.341 -27.070 1.00 91.81 94 LYS A N 1
ATOM 676 C CA . LYS A 1 94 ? 30.103 5.996 -26.805 1.00 91.81 94 LYS A CA 1
ATOM 677 C C . LYS A 1 94 ? 29.069 5.658 -27.866 1.00 91.81 94 LYS A C 1
ATOM 679 O O . LYS A 1 94 ? 29.325 5.798 -29.061 1.00 91.81 94 LYS A O 1
ATOM 684 N N . LEU A 1 95 ? 27.872 5.323 -27.412 1.00 92.44 95 LEU A N 1
ATOM 685 C CA . LEU A 1 95 ? 26.670 5.236 -28.228 1.00 92.44 95 LEU A CA 1
ATOM 686 C C . LEU A 1 95 ? 26.213 6.638 -28.603 1.00 92.44 95 LEU A C 1
ATOM 688 O O . LEU A 1 95 ? 26.130 7.500 -27.738 1.00 92.44 95 LEU A O 1
ATOM 692 N N . SER A 1 96 ? 25.906 6.872 -29.873 1.00 89.44 96 SER A N 1
ATOM 693 C CA . SER A 1 96 ? 25.391 8.154 -30.354 1.00 89.44 96 SER A CA 1
ATOM 694 C C . SER A 1 96 ? 23.946 7.975 -30.829 1.00 89.44 96 SER A C 1
ATOM 696 O O . SER A 1 96 ? 23.761 7.621 -31.996 1.00 89.44 96 SER A O 1
ATOM 698 N N . PRO A 1 97 ? 22.929 8.204 -29.975 1.00 87.38 97 PRO A N 1
ATOM 699 C CA . PRO A 1 97 ? 21.524 8.138 -30.379 1.00 87.38 97 PRO A CA 1
ATOM 700 C C . PRO A 1 97 ? 21.262 9.039 -31.592 1.00 87.38 97 PRO A C 1
ATOM 702 O O . PRO A 1 97 ? 21.862 10.113 -31.712 1.00 87.38 97 PRO A O 1
ATOM 705 N N . ARG A 1 98 ? 20.420 8.593 -32.530 1.00 82.06 98 ARG A N 1
ATOM 706 C CA . ARG A 1 98 ? 20.198 9.298 -33.810 1.00 82.06 98 ARG A CA 1
ATOM 707 C C . ARG A 1 98 ? 18.972 10.194 -33.776 1.00 82.06 98 ARG A C 1
ATOM 709 O O . ARG A 1 98 ? 18.967 11.235 -34.429 1.00 82.06 98 ARG A O 1
ATOM 716 N N . ASP A 1 99 ? 17.945 9.751 -33.070 1.00 78.75 99 ASP A N 1
ATOM 717 C CA . ASP A 1 99 ? 16.680 10.444 -32.895 1.00 78.75 99 ASP A CA 1
ATOM 718 C C . ASP A 1 99 ? 16.012 9.981 -31.601 1.00 78.75 99 ASP A C 1
ATOM 720 O O . ASP A 1 99 ? 16.643 9.368 -30.737 1.00 78.75 99 ASP A O 1
ATOM 724 N N . THR A 1 100 ? 14.736 10.313 -31.463 1.00 75.06 100 THR A N 1
ATOM 725 C CA . THR A 1 100 ? 14.016 10.134 -30.221 1.00 75.06 100 THR A CA 1
ATOM 726 C C . THR A 1 100 ? 13.643 8.695 -29.923 1.00 75.06 100 THR A C 1
ATOM 728 O O . THR A 1 100 ? 13.612 8.279 -28.774 1.00 75.06 100 THR A O 1
ATOM 731 N N . ALA A 1 101 ? 13.447 7.886 -30.959 1.00 80.38 101 ALA A N 1
ATOM 732 C CA . ALA A 1 101 ? 13.091 6.484 -30.802 1.00 80.38 101 ALA A CA 1
ATOM 733 C C . ALA A 1 101 ? 14.274 5.620 -30.330 1.00 80.38 101 ALA A C 1
ATOM 735 O O . ALA A 1 101 ? 14.091 4.453 -29.989 1.00 80.38 101 ALA A O 1
ATOM 736 N N . ASP A 1 102 ? 15.487 6.174 -30.338 1.00 86.69 102 ASP A N 1
ATOM 737 C CA . ASP A 1 102 ? 16.711 5.486 -29.947 1.00 86.69 102 ASP A CA 1
ATOM 738 C C . ASP A 1 102 ? 16.962 5.506 -28.431 1.00 86.69 102 ASP A C 1
ATOM 740 O O . ASP A 1 102 ? 17.865 4.805 -27.985 1.00 86.69 102 ASP A O 1
ATOM 744 N N . VAL A 1 103 ? 16.208 6.266 -27.630 1.00 87.00 103 VAL A N 1
ATOM 745 C CA . VAL A 1 103 ? 16.303 6.237 -26.160 1.00 87.00 103 VAL A CA 1
ATOM 746 C C . VAL A 1 103 ? 14.926 5.951 -25.593 1.00 87.00 103 VAL A C 1
ATOM 748 O O . VAL A 1 103 ? 14.008 6.741 -25.720 1.00 87.00 103 VAL A O 1
ATOM 751 N N . VAL A 1 104 ? 14.771 4.807 -24.949 1.00 88.00 104 VAL A N 1
ATOM 752 C CA . VAL A 1 104 ? 13.479 4.357 -24.435 1.00 88.00 104 VAL A CA 1
ATOM 753 C C . VAL A 1 104 ? 13.624 4.171 -22.938 1.00 88.00 104 VAL A C 1
ATOM 755 O O . VAL A 1 104 ? 14.444 3.360 -22.512 1.00 88.00 104 VAL A O 1
ATOM 758 N N . ARG A 1 105 ? 12.853 4.908 -22.128 1.00 90.00 105 ARG A N 1
ATOM 759 C CA . ARG A 1 105 ? 12.758 4.606 -20.694 1.00 90.00 105 ARG A CA 1
ATOM 760 C C . ARG A 1 105 ? 12.020 3.281 -20.538 1.00 90.00 105 ARG A C 1
ATOM 762 O O . ARG A 1 105 ? 10.916 3.118 -21.068 1.00 90.00 105 ARG A O 1
ATOM 769 N N . VAL A 1 106 ? 12.650 2.346 -19.839 1.00 92.75 106 VAL A N 1
ATOM 770 C CA . VAL A 1 106 ? 12.101 1.014 -19.585 1.00 92.75 106 VAL A CA 1
ATOM 771 C C . VAL A 1 106 ? 11.797 0.863 -18.101 1.00 92.75 106 VAL A C 1
ATOM 773 O O . VAL A 1 106 ? 12.504 1.412 -17.257 1.00 92.75 106 VAL A O 1
ATOM 776 N N . GLY A 1 107 ? 10.726 0.154 -17.783 1.00 93.88 107 GLY A N 1
ATOM 777 C CA . GLY A 1 107 ? 10.250 -0.008 -16.414 1.00 93.88 107 GLY A CA 1
ATOM 778 C C . GLY A 1 107 ? 8.824 -0.534 -16.395 1.00 93.88 107 GLY A C 1
ATOM 779 O O . GLY A 1 107 ? 8.245 -0.811 -17.444 1.00 93.88 107 GLY A O 1
ATOM 780 N N . CYS A 1 108 ? 8.226 -0.645 -15.211 1.00 95.62 108 CYS A N 1
ATOM 781 C CA . CYS A 1 108 ? 6.849 -1.105 -15.112 1.00 95.62 108 CYS A CA 1
ATOM 782 C C . CYS A 1 108 ? 5.875 -0.098 -15.741 1.00 95.62 108 CYS A C 1
ATOM 784 O O . CYS A 1 108 ? 5.763 1.036 -15.284 1.00 95.62 108 CYS A O 1
ATOM 786 N N . THR A 1 109 ? 5.119 -0.533 -16.751 1.00 95.00 109 THR A N 1
ATOM 787 C CA . THR A 1 109 ? 4.167 0.328 -17.483 1.00 95.00 109 THR A CA 1
ATOM 788 C C . THR A 1 109 ? 2.716 0.202 -17.006 1.00 95.00 109 THR A C 1
ATOM 790 O O . THR A 1 109 ? 1.841 0.924 -17.484 1.00 95.00 109 THR A O 1
ATOM 793 N N . ASP A 1 110 ? 2.435 -0.697 -16.059 1.00 94.06 110 ASP A N 1
ATOM 794 C CA . ASP A 1 110 ? 1.089 -0.922 -15.532 1.00 94.06 110 ASP A CA 1
ATOM 795 C C . ASP A 1 110 ? 0.880 -0.157 -14.218 1.00 94.06 110 ASP A C 1
ATOM 797 O O . ASP A 1 110 ? 1.475 -0.468 -13.186 1.00 94.06 110 ASP A O 1
ATOM 801 N N . SER A 1 111 ? -0.026 0.824 -14.253 1.00 93.12 111 SER A N 1
ATOM 802 C CA . SER A 1 111 ? -0.369 1.689 -13.119 1.00 93.12 111 SER A CA 1
ATOM 803 C C . SER A 1 111 ? -0.985 0.970 -11.917 1.00 93.12 111 SER A C 1
ATOM 805 O O . SER A 1 111 ? -1.198 1.600 -10.883 1.00 93.12 111 SER A O 1
ATOM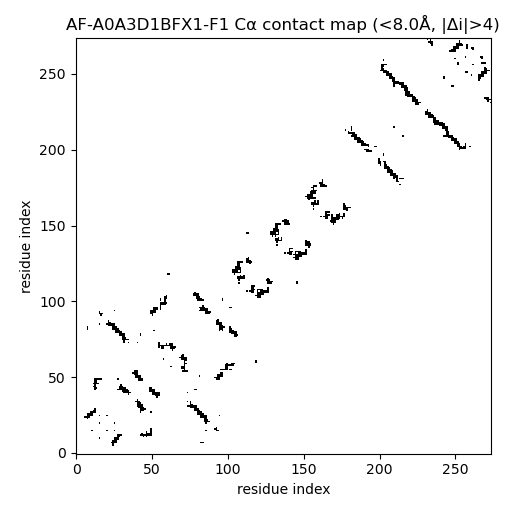 807 N N . ASN A 1 112 ? -1.317 -0.317 -12.036 1.00 89.12 112 ASN A N 1
ATOM 808 C CA . ASN A 1 112 ? -1.808 -1.121 -10.917 1.00 89.12 112 ASN A CA 1
ATOM 809 C C . ASN A 1 112 ? -0.680 -1.643 -10.010 1.00 89.12 112 ASN A C 1
ATOM 811 O O . ASN A 1 112 ? -0.969 -2.189 -8.945 1.00 89.12 112 ASN A O 1
ATOM 815 N N . PHE A 1 113 ? 0.588 -1.493 -10.405 1.00 91.75 113 PHE A N 1
ATOM 816 C CA . PHE A 1 113 ? 1.733 -1.955 -9.624 1.00 91.75 113 PHE A CA 1
ATOM 817 C C . PHE A 1 113 ? 2.420 -0.805 -8.868 1.00 91.75 113 PHE A C 1
ATOM 819 O O . PHE A 1 113 ? 2.566 0.291 -9.410 1.00 91.75 113 PHE A O 1
ATOM 826 N N . PRO A 1 114 ? 2.902 -1.038 -7.630 1.00 90.31 114 PRO A N 1
ATOM 827 C CA . PRO A 1 114 ? 3.602 -0.029 -6.824 1.00 90.31 114 PRO A CA 1
ATOM 828 C C . PRO A 1 114 ? 4.816 0.611 -7.488 1.00 90.31 114 PRO A C 1
ATOM 830 O O . PRO A 1 114 ? 5.119 1.771 -7.230 1.00 90.31 114 PRO A O 1
ATOM 833 N N . ASN A 1 115 ? 5.529 -0.149 -8.315 1.00 91.81 115 ASN A N 1
ATOM 834 C CA . ASN A 1 115 ? 6.721 0.314 -9.012 1.00 91.81 115 ASN A CA 1
ATOM 835 C C . ASN A 1 115 ? 6.423 0.848 -10.420 1.00 91.81 115 ASN A C 1
ATOM 837 O O . ASN A 1 115 ? 7.336 0.909 -11.240 1.00 91.81 115 ASN A O 1
ATOM 841 N N . TYR A 1 116 ? 5.165 1.206 -10.700 1.00 93.00 116 TYR A N 1
ATOM 842 C CA . TYR A 1 116 ? 4.764 1.864 -11.938 1.00 93.00 116 TYR A CA 1
ATOM 843 C C . TYR A 1 116 ? 5.619 3.101 -12.221 1.00 93.00 116 TYR A C 1
ATOM 845 O O . TYR A 1 116 ? 5.755 4.001 -11.389 1.00 93.00 116 TYR A O 1
ATOM 853 N N . ASP A 1 117 ? 6.133 3.160 -13.441 1.00 90.81 117 ASP A N 1
ATOM 854 C CA . ASP A 1 117 ? 6.882 4.272 -13.985 1.00 90.81 117 ASP A CA 1
ATOM 855 C C . ASP A 1 117 ? 6.056 4.941 -15.087 1.00 90.81 117 ASP A C 1
ATOM 857 O O . ASP A 1 117 ? 5.928 4.435 -16.201 1.00 90.81 117 ASP A O 1
ATOM 861 N N . ALA A 1 118 ? 5.509 6.118 -14.782 1.00 90.00 118 ALA A N 1
ATOM 862 C CA . ALA A 1 118 ? 4.645 6.853 -15.703 1.00 90.00 118 ALA A CA 1
ATOM 863 C C . ALA A 1 118 ? 5.343 7.369 -16.969 1.00 90.00 118 ALA A C 1
ATOM 865 O O . ALA A 1 118 ? 4.655 7.815 -17.889 1.00 90.00 118 ALA A O 1
ATOM 866 N N . LEU A 1 119 ? 6.678 7.350 -17.009 1.00 86.50 119 LEU A N 1
ATOM 867 C CA . LEU A 1 119 ? 7.455 7.744 -18.184 1.00 86.50 119 LEU A CA 1
ATOM 868 C C . LEU A 1 119 ? 8.030 6.528 -18.925 1.00 86.50 119 LEU A C 1
ATOM 870 O O . LEU A 1 119 ? 8.577 6.700 -20.014 1.00 86.50 119 LEU A O 1
ATOM 874 N N . ALA A 1 120 ? 7.923 5.313 -18.374 1.00 89.06 120 ALA A N 1
ATOM 875 C CA . ALA A 1 120 ? 8.327 4.107 -19.084 1.00 89.06 120 ALA A CA 1
ATOM 876 C C . ALA A 1 120 ? 7.388 3.865 -20.271 1.00 89.06 120 ALA A C 1
ATOM 878 O O . ALA A 1 120 ? 6.167 3.791 -20.131 1.00 89.06 120 ALA A O 1
ATOM 879 N N . THR A 1 121 ? 7.966 3.725 -21.461 1.00 88.81 121 THR A N 1
ATOM 880 C CA . THR A 1 121 ? 7.218 3.443 -22.699 1.00 88.81 121 THR A CA 1
ATOM 881 C C . THR A 1 121 ? 7.384 1.998 -23.160 1.00 88.81 121 THR A C 1
ATOM 883 O O . THR A 1 121 ? 6.695 1.555 -24.082 1.00 88.81 121 THR A O 1
ATOM 886 N N . LEU A 1 122 ? 8.260 1.245 -22.491 1.00 90.75 122 LEU A N 1
ATOM 887 C CA . LEU A 1 122 ? 8.495 -0.171 -22.724 1.00 90.75 122 LEU A CA 1
ATOM 888 C C . LEU A 1 122 ? 8.570 -0.919 -21.389 1.00 90.75 122 LEU A C 1
ATOM 890 O O . LEU A 1 122 ? 9.371 -0.579 -20.522 1.00 90.75 122 LEU A O 1
ATOM 894 N N . ASP A 1 123 ? 7.742 -1.956 -21.263 1.00 94.25 123 ASP A N 1
ATOM 895 C CA . ASP A 1 123 ? 7.753 -2.851 -20.109 1.00 94.25 123 ASP A CA 1
ATOM 896 C C . ASP A 1 123 ? 8.999 -3.743 -20.126 1.00 94.25 123 ASP A C 1
ATOM 898 O O . ASP A 1 123 ? 9.250 -4.459 -21.100 1.00 94.25 123 ASP A O 1
ATOM 902 N N . ASP A 1 124 ? 9.768 -3.707 -19.042 1.00 92.50 124 ASP A N 1
ATOM 903 C CA . ASP A 1 124 ? 10.932 -4.569 -18.813 1.00 92.50 124 ASP A CA 1
ATOM 904 C C . ASP A 1 124 ? 10.590 -5.819 -17.983 1.00 92.50 124 ASP A C 1
ATOM 906 O O . ASP A 1 124 ? 11.467 -6.632 -17.682 1.00 92.50 124 ASP A O 1
ATOM 910 N N . GLY A 1 125 ? 9.315 -5.997 -17.622 1.00 91.62 125 GLY A N 1
ATOM 911 C CA . GLY A 1 125 ? 8.855 -7.083 -16.763 1.00 91.62 125 GLY A CA 1
ATOM 912 C C . GLY A 1 125 ? 9.173 -6.863 -15.285 1.00 91.62 125 GLY A C 1
ATOM 913 O O . GLY A 1 125 ? 9.059 -7.804 -14.499 1.00 91.62 125 GLY A O 1
ATOM 914 N N . SER A 1 126 ? 9.567 -5.647 -14.887 1.00 91.50 126 SER A N 1
ATOM 915 C CA . SER A 1 126 ? 9.835 -5.300 -13.489 1.00 91.50 126 SER A CA 1
ATOM 916 C C . SER A 1 126 ? 8.574 -5.088 -12.653 1.00 91.50 126 SER A C 1
ATOM 918 O O . SER A 1 126 ? 8.703 -4.940 -11.442 1.00 91.50 126 SER A O 1
ATOM 920 N N . CYS A 1 127 ? 7.367 -5.060 -13.235 1.00 93.69 127 CYS A N 1
ATOM 921 C CA . CYS A 1 127 ? 6.118 -4.901 -12.481 1.00 93.69 127 CYS A CA 1
ATOM 922 C C . CYS A 1 127 ? 5.984 -5.967 -11.382 1.00 93.69 127 CYS A C 1
ATOM 924 O O . CYS A 1 127 ? 5.850 -7.160 -11.663 1.00 93.69 127 CYS A O 1
ATOM 926 N N . VAL A 1 128 ? 6.009 -5.536 -10.119 1.00 92.50 128 VAL A N 1
ATOM 927 C CA . VAL A 1 128 ? 5.981 -6.429 -8.954 1.00 92.50 128 VAL A CA 1
ATOM 928 C C . VAL A 1 128 ? 4.969 -5.914 -7.944 1.00 92.50 128 VAL A C 1
ATOM 930 O O . VAL A 1 128 ? 5.020 -4.765 -7.512 1.00 92.50 128 VAL A O 1
ATOM 933 N N . SER A 1 129 ? 4.028 -6.777 -7.562 1.00 92.25 129 SER A N 1
ATOM 934 C CA . SER A 1 129 ? 3.118 -6.493 -6.455 1.00 92.25 129 SER A CA 1
ATOM 935 C C . SER A 1 129 ? 3.840 -6.662 -5.122 1.00 92.25 129 SER A C 1
ATOM 937 O O . SER A 1 129 ? 4.761 -7.470 -5.007 1.00 92.25 129 SER A O 1
ATOM 939 N N . ILE A 1 130 ? 3.385 -5.944 -4.100 1.00 92.25 130 ILE A N 1
ATOM 940 C CA . ILE A 1 130 ? 3.848 -6.137 -2.725 1.00 92.25 130 ILE A CA 1
ATOM 941 C C . ILE A 1 130 ? 2.885 -7.145 -2.079 1.00 92.25 130 ILE A C 1
ATOM 943 O O . ILE A 1 130 ? 1.720 -6.792 -1.879 1.00 92.25 130 ILE A O 1
ATOM 947 N N . PRO A 1 131 ? 3.305 -8.403 -1.834 1.00 93.88 131 PRO A N 1
ATOM 948 C CA . PRO A 1 131 ? 2.464 -9.383 -1.162 1.00 93.88 131 PRO A CA 1
ATOM 949 C C . PRO A 1 131 ? 2.309 -9.029 0.318 1.00 93.88 131 PRO A C 1
ATOM 951 O O . PRO A 1 131 ? 3.284 -8.654 0.970 1.00 93.88 131 PRO A O 1
ATOM 954 N N . GLY A 1 132 ? 1.097 -9.175 0.839 1.00 95.81 132 GLY A N 1
ATOM 955 C CA . GLY A 1 132 ? 0.789 -9.011 2.256 1.00 95.81 132 GLY A CA 1
ATOM 956 C C . GLY A 1 132 ? -0.715 -8.969 2.495 1.00 95.81 132 GLY A C 1
ATOM 957 O O . GLY A 1 132 ? -1.509 -9.122 1.564 1.00 95.81 132 GLY A O 1
ATOM 958 N N . CYS A 1 133 ? -1.125 -8.733 3.739 1.00 97.25 133 CYS A N 1
ATOM 959 C CA . CYS A 1 133 ? -2.542 -8.614 4.048 1.00 97.25 133 CYS A CA 1
ATOM 960 C C . CYS A 1 133 ? -3.111 -7.278 3.553 1.00 97.25 133 CYS A C 1
ATOM 962 O O . CYS A 1 133 ? -2.712 -6.212 4.016 1.00 97.25 133 CYS A O 1
ATOM 964 N N . THR A 1 134 ? -4.103 -7.343 2.663 1.00 96.31 134 THR A N 1
ATOM 965 C CA . THR A 1 134 ? -4.776 -6.153 2.102 1.00 96.31 134 THR A CA 1
ATOM 966 C C . THR A 1 134 ? -6.095 -5.803 2.799 1.00 96.31 134 THR A C 1
ATOM 968 O O . THR A 1 134 ? -6.724 -4.802 2.456 1.00 96.31 134 THR A O 1
ATOM 971 N N . ASN A 1 135 ? -6.534 -6.610 3.771 1.00 95.81 135 ASN A N 1
ATOM 972 C CA . ASN A 1 135 ? -7.772 -6.374 4.507 1.00 95.81 135 ASN A CA 1
ATOM 973 C C . ASN A 1 135 ? -7.540 -5.367 5.654 1.00 95.81 135 ASN A C 1
ATOM 975 O O . ASN A 1 135 ? -6.830 -5.720 6.593 1.00 95.81 135 ASN A O 1
ATOM 979 N N . PRO A 1 136 ? -8.141 -4.161 5.630 1.00 96.19 136 PRO A N 1
ATOM 980 C CA . PRO A 1 136 ? -7.955 -3.155 6.680 1.00 96.19 136 PRO A CA 1
ATOM 981 C C . PRO A 1 136 ? -8.536 -3.551 8.045 1.00 96.19 136 PRO A C 1
ATOM 983 O O . PRO A 1 136 ? -8.164 -2.940 9.043 1.00 96.19 136 PRO A O 1
ATOM 986 N N . ASP A 1 137 ? -9.418 -4.553 8.094 1.00 92.12 137 ASP A N 1
ATOM 987 C CA . ASP A 1 137 ? -10.002 -5.072 9.336 1.00 92.12 137 ASP A CA 1
ATOM 988 C C . ASP A 1 137 ? -9.123 -6.156 9.997 1.00 92.12 137 ASP A C 1
ATOM 990 O O . ASP A 1 137 ? -9.482 -6.689 11.044 1.00 92.12 137 ASP A O 1
ATOM 994 N N . ALA A 1 138 ? -7.994 -6.528 9.381 1.00 96.69 138 ALA A N 1
ATOM 995 C CA . ALA A 1 138 ? -7.075 -7.538 9.901 1.00 96.69 138 ALA A CA 1
ATOM 996 C C . ALA A 1 138 ? -6.016 -6.940 10.839 1.00 96.69 138 ALA A C 1
ATOM 998 O O . ALA A 1 138 ? -5.476 -5.859 10.597 1.00 96.69 138 ALA A O 1
ATOM 999 N N . ASP A 1 139 ? -5.626 -7.706 11.857 1.00 95.25 139 ASP A N 1
ATOM 1000 C CA . ASP A 1 139 ? -4.619 -7.325 12.855 1.00 95.25 139 ASP A CA 1
ATOM 1001 C C . ASP A 1 139 ? -3.224 -7.118 12.251 1.00 95.25 139 ASP A C 1
ATOM 1003 O O . ASP A 1 139 ? -2.392 -6.394 12.799 1.00 95.25 139 ASP A O 1
ATOM 1007 N N . ASN A 1 140 ? -2.951 -7.765 11.117 1.00 96.81 140 ASN A N 1
ATOM 1008 C CA . ASN A 1 140 ? -1.698 -7.665 10.374 1.00 96.81 140 ASN A CA 1
ATOM 1009 C C . ASN A 1 140 ? -1.856 -6.961 9.018 1.00 96.81 140 ASN A C 1
ATOM 1011 O O . ASN A 1 140 ? -1.064 -7.225 8.111 1.00 96.81 140 ASN A O 1
ATOM 1015 N N . TYR A 1 141 ? -2.861 -6.092 8.873 1.00 97.31 141 TYR A N 1
ATOM 1016 C CA . TYR A 1 141 ? -3.029 -5.256 7.687 1.00 97.31 141 TYR A CA 1
ATOM 1017 C C . TYR A 1 141 ? -1.728 -4.528 7.317 1.00 97.31 141 TYR A C 1
ATOM 1019 O O . TYR A 1 141 ? -1.140 -3.819 8.140 1.00 97.31 141 TYR A O 1
ATOM 1027 N N . ASP A 1 142 ? -1.302 -4.673 6.062 1.00 96.31 142 ASP A N 1
ATOM 1028 C CA . ASP A 1 142 ? -0.165 -3.952 5.502 1.00 96.31 142 ASP A CA 1
ATOM 1029 C C . ASP A 1 142 ? -0.665 -2.923 4.473 1.00 96.31 142 ASP A C 1
ATOM 1031 O O . ASP A 1 142 ? -1.055 -3.296 3.364 1.00 96.31 142 ASP A O 1
ATOM 1035 N N . PRO A 1 143 ? -0.626 -1.613 4.783 1.00 94.44 143 PRO A N 1
ATOM 1036 C CA . PRO A 1 143 ? -1.059 -0.579 3.847 1.00 94.44 143 PRO A CA 1
ATOM 1037 C C . PRO A 1 143 ? -0.165 -0.454 2.604 1.00 94.44 143 PRO A C 1
ATOM 1039 O O . PRO A 1 143 ? -0.546 0.243 1.663 1.00 94.44 143 PRO A O 1
ATOM 1042 N N . ALA A 1 144 ? 1.022 -1.070 2.591 1.00 89.88 144 ALA A N 1
ATOM 1043 C CA . ALA A 1 144 ? 1.881 -1.142 1.413 1.00 89.88 144 ALA A CA 1
ATOM 1044 C C . ALA A 1 144 ? 1.569 -2.356 0.522 1.00 89.88 144 ALA A C 1
ATOM 1046 O O . ALA A 1 144 ? 2.013 -2.377 -0.628 1.00 89.88 144 ALA A O 1
ATOM 1047 N N . ALA A 1 145 ? 0.817 -3.348 1.013 1.00 93.06 145 ALA A N 1
ATOM 1048 C CA . ALA A 1 145 ? 0.467 -4.526 0.233 1.00 93.06 145 ALA A CA 1
ATOM 1049 C C . ALA A 1 145 ? -0.494 -4.171 -0.910 1.00 93.06 145 ALA A C 1
ATOM 1051 O O . ALA A 1 145 ? -1.504 -3.491 -0.734 1.00 93.06 145 ALA A O 1
ATOM 1052 N N . THR A 1 146 ? -0.186 -4.672 -2.103 1.00 90.69 146 THR A N 1
ATOM 1053 C CA . THR A 1 146 ? -1.015 -4.521 -3.311 1.00 90.69 146 THR A CA 1
ATOM 1054 C C . THR A 1 146 ? -1.497 -5.845 -3.879 1.00 90.69 146 THR A C 1
ATOM 1056 O O . THR A 1 146 ? -2.260 -5.867 -4.843 1.00 90.69 146 THR A O 1
ATOM 1059 N N . LEU A 1 147 ? -1.082 -6.954 -3.270 1.00 92.94 147 LEU A N 1
ATOM 1060 C CA . LEU A 1 147 ? -1.540 -8.294 -3.588 1.00 92.94 147 LEU A CA 1
ATOM 1061 C C . LEU A 1 147 ? -1.804 -9.041 -2.286 1.00 92.94 147 LEU A C 1
ATOM 1063 O O . LEU A 1 147 ? -0.884 -9.241 -1.498 1.00 92.94 147 LEU A O 1
ATOM 1067 N N . ASP A 1 148 ? -3.050 -9.475 -2.099 1.00 94.56 148 ASP A N 1
ATOM 1068 C CA . ASP A 1 148 ? -3.396 -10.358 -0.990 1.00 94.56 148 ASP A CA 1
ATOM 1069 C C . ASP A 1 148 ? -2.666 -11.695 -1.147 1.00 94.56 148 ASP A C 1
ATOM 1071 O O . ASP A 1 148 ? -2.853 -12.411 -2.137 1.00 94.56 148 ASP A O 1
ATOM 1075 N N . ASP A 1 149 ? -1.820 -12.020 -0.177 1.00 95.88 149 ASP A N 1
ATOM 1076 C CA . ASP A 1 149 ? -1.090 -13.285 -0.116 1.00 95.88 149 ASP A CA 1
ATOM 1077 C C . ASP A 1 149 ? -1.783 -14.329 0.778 1.00 95.88 149 ASP A C 1
ATOM 1079 O O . ASP A 1 149 ? -1.263 -15.433 0.962 1.00 95.88 149 ASP A O 1
ATOM 1083 N N . GLY A 1 150 ? -2.968 -14.004 1.310 1.00 94.81 150 GLY A N 1
ATOM 1084 C CA . GLY A 1 150 ? -3.723 -14.856 2.223 1.00 94.81 150 GLY A CA 1
ATOM 1085 C C . GLY A 1 150 ? -3.150 -14.892 3.639 1.00 94.81 150 GLY A C 1
ATOM 1086 O O . GLY A 1 150 ? -3.531 -15.768 4.415 1.00 94.81 150 GLY A O 1
ATOM 1087 N N . SER A 1 151 ? -2.237 -13.977 3.986 1.00 95.75 151 SER A N 1
ATOM 1088 C CA . SER A 1 151 ? -1.655 -13.884 5.329 1.00 95.75 151 SER A CA 1
ATOM 1089 C C . SER A 1 151 ? -2.540 -13.163 6.343 1.00 95.75 151 SER A C 1
ATOM 1091 O O . SER A 1 151 ? -2.165 -13.133 7.512 1.00 95.75 151 SER A O 1
ATOM 1093 N N . CYS A 1 152 ? -3.674 -12.576 5.942 1.00 97.12 152 CYS A N 1
ATOM 1094 C CA . CYS A 1 152 ? -4.537 -1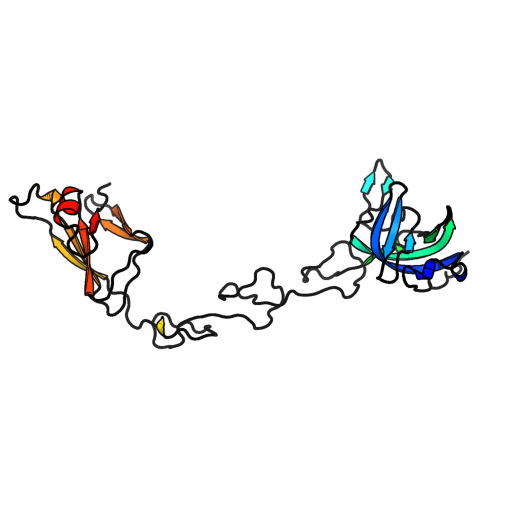1.814 6.844 1.00 97.12 152 CYS A CA 1
ATOM 1095 C C . CYS A 1 152 ? -4.959 -12.616 8.081 1.00 97.12 152 CYS A C 1
ATOM 1097 O O . CYS A 1 152 ? -5.514 -13.709 7.967 1.00 97.12 152 CYS A O 1
ATOM 1099 N N . VAL A 1 153 ? -4.732 -12.027 9.251 1.00 96.75 153 VAL A N 1
ATOM 1100 C CA . VAL A 1 153 ? -5.117 -12.549 10.557 1.00 96.75 153 VAL A CA 1
ATOM 1101 C C . VAL A 1 153 ? -6.161 -11.624 11.163 1.00 96.75 153 VAL A C 1
ATOM 1103 O O . VAL A 1 153 ? -5.922 -10.430 11.302 1.00 96.75 153 VAL A O 1
ATOM 1106 N N . ILE A 1 154 ? -7.309 -12.189 11.521 1.00 96.06 154 ILE A N 1
ATOM 1107 C CA . ILE A 1 154 ? -8.348 -11.536 12.316 1.00 96.06 154 ILE A CA 1
ATOM 1108 C C . ILE A 1 154 ? -8.519 -12.379 13.575 1.00 96.06 154 ILE A C 1
ATOM 1110 O O . ILE A 1 154 ? -8.980 -13.523 13.495 1.00 96.06 154 ILE A O 1
ATOM 1114 N N . VAL A 1 155 ? -8.120 -11.836 14.719 1.00 95.75 155 VAL A N 1
ATOM 1115 C CA . VAL A 1 155 ? -8.301 -12.450 16.034 1.00 95.75 155 VAL A CA 1
ATOM 1116 C C . VAL A 1 155 ? -9.664 -12.044 16.583 1.00 95.75 155 VAL A C 1
ATOM 1118 O O . VAL A 1 155 ? -9.984 -10.862 16.682 1.00 95.75 155 VAL A O 1
ATOM 1121 N N . GLY A 1 156 ? -10.480 -13.022 16.969 1.00 94.81 156 GLY A N 1
ATOM 1122 C CA . GLY A 1 156 ? -11.795 -12.733 17.532 1.00 94.81 156 GLY A CA 1
ATOM 1123 C C . GLY A 1 156 ? -12.488 -13.942 18.141 1.00 94.81 156 GLY A C 1
ATOM 1124 O O . GLY A 1 156 ? -12.016 -15.077 18.051 1.00 94.81 156 GLY A O 1
ATOM 1125 N N . CYS A 1 157 ? -13.631 -13.691 18.776 1.00 94.25 157 CYS A N 1
ATOM 1126 C CA . CYS A 1 157 ? -14.473 -14.741 19.335 1.00 94.25 157 CYS A CA 1
ATOM 1127 C C . CYS A 1 157 ? -15.118 -15.561 18.206 1.00 94.25 157 CYS A C 1
ATOM 1129 O O . CYS A 1 157 ? -15.845 -15.013 17.376 1.00 94.25 157 CYS A O 1
ATOM 1131 N N . THR A 1 158 ? -14.904 -16.880 18.195 1.00 95.69 158 THR A N 1
ATOM 1132 C CA . THR A 1 158 ? -15.434 -17.766 17.141 1.00 95.69 158 THR A CA 1
ATOM 1133 C C . THR A 1 158 ? -16.704 -18.514 17.545 1.00 95.69 158 THR A C 1
ATOM 1135 O O . THR A 1 158 ? -17.285 -19.230 16.725 1.00 95.69 158 THR A O 1
ATOM 1138 N N . ASP A 1 159 ? -17.175 -18.335 18.784 1.00 93.88 159 ASP A N 1
ATOM 1139 C CA . ASP A 1 159 ? -18.409 -18.953 19.268 1.00 93.88 159 ASP A CA 1
ATOM 1140 C C . ASP A 1 159 ? -19.649 -18.206 18.732 1.00 93.88 159 ASP A C 1
ATOM 1142 O O . ASP A 1 159 ? -19.906 -17.074 19.145 1.00 93.88 159 ASP A O 1
ATOM 1146 N N . PRO A 1 160 ? -20.485 -18.831 17.877 1.00 94.31 160 PRO A N 1
ATOM 1147 C CA . PRO A 1 160 ? -21.672 -18.196 17.300 1.00 94.31 160 PRO A CA 1
ATOM 1148 C C . PRO A 1 160 ? -22.783 -17.883 18.315 1.00 94.31 160 PRO A C 1
ATOM 1150 O O . PRO A 1 160 ? -23.811 -17.317 17.942 1.00 94.31 160 PRO A O 1
ATOM 1153 N N . THR A 1 161 ? -22.634 -18.298 19.575 1.00 92.12 161 THR A N 1
ATOM 1154 C CA . THR A 1 161 ? -23.564 -17.989 20.667 1.00 92.12 161 THR A CA 1
ATOM 1155 C C . THR A 1 161 ? -23.131 -16.792 21.514 1.00 92.12 161 THR A C 1
ATOM 1157 O O . THR A 1 161 ? -23.932 -16.313 22.320 1.00 92.12 161 THR A O 1
ATOM 1160 N N . ALA A 1 162 ? -21.911 -16.284 21.323 1.00 90.19 162 ALA A N 1
ATOM 1161 C CA . ALA A 1 162 ? -21.425 -15.084 21.990 1.00 90.19 162 ALA A CA 1
ATOM 1162 C C . ALA A 1 162 ? -22.003 -13.804 21.362 1.00 90.19 162 ALA A C 1
ATOM 1164 O O . ALA A 1 162 ? -22.337 -13.752 20.178 1.00 90.19 162 ALA A O 1
ATOM 1165 N N . LEU A 1 163 ? -22.102 -12.744 22.162 1.00 86.19 163 LEU A N 1
ATOM 1166 C CA . LEU A 1 163 ? -22.588 -11.431 21.731 1.00 86.19 163 LEU A CA 1
ATOM 1167 C C . LEU A 1 163 ? -21.566 -10.670 20.871 1.00 86.19 163 LEU A C 1
ATOM 1169 O O . LEU A 1 163 ? -21.972 -9.840 20.064 1.00 86.19 163 LEU A O 1
ATOM 1173 N N . ASN A 1 164 ? -20.272 -10.967 21.012 1.00 88.31 164 ASN A N 1
ATOM 1174 C CA . ASN A 1 164 ? -19.176 -10.470 20.170 1.00 88.31 164 ASN A CA 1
ATOM 1175 C C . ASN A 1 164 ? -18.630 -11.526 19.205 1.00 88.31 164 ASN A C 1
ATOM 1177 O O . ASN A 1 164 ? -17.433 -11.552 18.938 1.00 88.31 164 ASN A O 1
ATOM 1181 N N . TYR A 1 165 ? -19.482 -12.430 18.725 1.00 93.25 165 TYR A N 1
ATOM 1182 C CA . TYR A 1 165 ? -19.093 -13.385 17.695 1.00 93.25 165 TYR A CA 1
ATOM 1183 C C 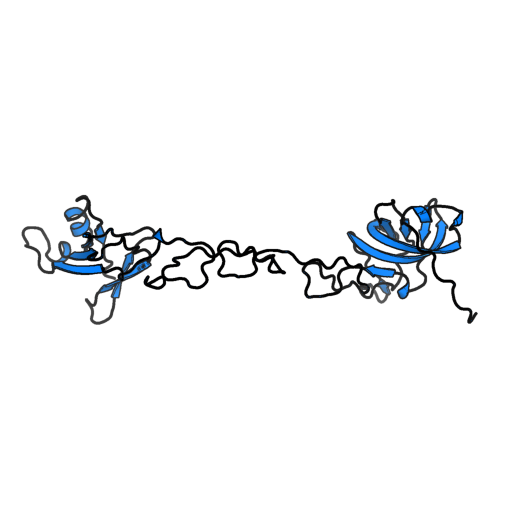. TYR A 1 165 ? -18.586 -12.673 16.429 1.00 93.25 165 TYR A C 1
ATOM 1185 O O . TYR A 1 165 ? -19.339 -11.931 15.796 1.00 93.25 165 TYR A O 1
ATOM 1193 N N . GLU A 1 166 ? -17.349 -12.968 16.027 1.00 94.56 166 GLU A N 1
ATOM 1194 C CA . GLU A 1 166 ? -16.718 -12.453 14.812 1.00 94.56 166 GLU A CA 1
ATOM 1195 C C . GLU A 1 166 ? -16.631 -13.560 13.756 1.00 94.56 166 GLU A C 1
ATOM 1197 O O . GLU A 1 166 ? -15.761 -14.432 13.775 1.00 94.56 166 GLU A O 1
ATOM 1202 N N . ALA A 1 167 ? -17.563 -13.544 12.802 1.00 94.50 167 ALA A N 1
ATOM 1203 C CA . ALA A 1 167 ? -17.695 -14.609 11.803 1.00 94.50 167 ALA A CA 1
ATOM 1204 C C . ALA A 1 167 ? -16.513 -14.708 10.820 1.00 94.50 167 ALA A C 1
ATOM 1206 O O . ALA A 1 167 ? -16.353 -15.733 10.154 1.00 94.50 167 ALA A O 1
ATOM 1207 N N . ASN A 1 168 ? -15.724 -13.642 10.692 1.00 91.62 168 ASN A N 1
ATOM 1208 C CA . ASN A 1 168 ? -14.540 -13.545 9.839 1.00 91.62 168 ASN A CA 1
ATOM 1209 C C . ASN A 1 168 ? -13.226 -13.785 10.601 1.00 91.62 168 ASN A C 1
ATOM 1211 O O . ASN A 1 168 ? -12.172 -13.704 9.971 1.00 91.62 168 ASN A O 1
ATOM 1215 N N . ALA A 1 169 ? -13.271 -14.092 11.904 1.00 93.44 169 ALA A N 1
ATOM 1216 C CA . ALA A 1 169 ? -12.078 -14.424 12.670 1.00 93.44 169 ALA A CA 1
ATOM 1217 C C . ALA A 1 169 ? -11.362 -15.630 12.045 1.00 93.44 169 ALA A C 1
ATOM 1219 O O . ALA A 1 169 ? -11.940 -16.705 11.855 1.00 93.44 169 ALA A O 1
ATOM 1220 N N . THR A 1 170 ? -10.095 -15.436 11.693 1.00 93.38 170 THR A N 1
ATOM 1221 C CA . THR A 1 170 ? -9.227 -16.485 11.147 1.00 93.38 170 THR A CA 1
ATOM 1222 C C . THR A 1 170 ? -8.479 -17.211 12.259 1.00 93.38 170 THR A C 1
ATOM 1224 O O . THR A 1 170 ? -8.107 -18.367 12.083 1.00 93.38 170 THR A O 1
ATOM 1227 N N . GLU A 1 171 ? -8.288 -16.549 13.403 1.00 94.25 171 GLU A N 1
ATOM 1228 C CA . GLU A 1 171 ? -7.654 -17.084 14.605 1.00 94.25 171 GLU A CA 1
ATOM 1229 C C . GLU A 1 171 ? -8.587 -16.885 15.808 1.00 94.25 171 GLU A C 1
ATOM 1231 O O . GLU A 1 171 ? -9.123 -15.799 16.031 1.00 94.25 171 GLU A O 1
ATOM 1236 N N . ALA A 1 172 ? -8.803 -17.949 16.582 1.00 94.44 172 ALA A N 1
ATOM 1237 C CA . ALA A 1 172 ? -9.765 -17.929 17.679 1.00 94.44 172 ALA A CA 1
ATOM 1238 C C . ALA A 1 172 ? -9.182 -17.294 18.952 1.00 94.44 172 ALA A C 1
ATOM 1240 O O . ALA A 1 172 ? -8.160 -17.751 19.469 1.00 94.44 172 ALA A O 1
ATOM 1241 N N . ASP A 1 173 ? -9.898 -16.318 19.511 1.00 92.56 173 ASP A N 1
ATOM 1242 C CA . ASP A 1 173 ? -9.728 -15.808 20.876 1.00 92.56 173 ASP A CA 1
ATOM 1243 C C . ASP A 1 173 ? -11.031 -15.971 21.667 1.00 92.56 173 ASP A C 1
ATOM 1245 O O . ASP A 1 173 ? -11.713 -15.013 22.039 1.00 92.56 173 ASP A O 1
ATOM 1249 N N . ASP A 1 174 ? -11.397 -17.226 21.931 1.00 87.06 174 ASP A N 1
ATOM 1250 C CA . ASP A 1 174 ? -12.648 -17.545 22.626 1.00 87.06 174 ASP A CA 1
ATOM 1251 C C . ASP A 1 174 ? -12.643 -17.122 24.110 1.00 87.06 174 ASP A C 1
ATOM 1253 O O . ASP A 1 174 ? -13.682 -17.140 24.772 1.00 87.06 174 ASP A O 1
ATOM 1257 N N . ALA A 1 175 ? -11.491 -16.704 24.649 1.00 87.88 175 ALA A N 1
ATOM 1258 C CA . ALA A 1 175 ? -11.411 -16.101 25.978 1.00 87.88 175 ALA A CA 1
ATOM 1259 C C . ALA A 1 175 ? -12.015 -14.684 26.015 1.00 87.88 175 ALA A C 1
ATOM 1261 O O . ALA A 1 175 ? -12.394 -14.219 27.090 1.00 87.88 175 ALA A O 1
ATOM 1262 N N . SER A 1 176 ? -12.131 -14.020 24.860 1.00 85.81 176 SER A N 1
ATOM 1263 C CA . SER A 1 176 ? -12.780 -12.712 24.715 1.00 85.81 176 SER A CA 1
ATOM 1264 C C . SER A 1 176 ? -14.307 -12.791 24.568 1.00 85.81 176 SER A C 1
ATOM 1266 O O . SER A 1 176 ? -14.980 -11.761 24.637 1.00 85.81 176 SER A O 1
ATOM 1268 N N . CYS A 1 177 ? -14.877 -13.984 24.357 1.00 89.62 177 CYS A N 1
ATOM 1269 C CA . CYS A 1 177 ? -16.314 -14.163 24.151 1.00 89.62 177 CYS A CA 1
ATOM 1270 C C . CYS A 1 177 ? -17.129 -13.749 25.390 1.00 89.62 177 CYS A C 1
ATOM 1272 O O . CYS A 1 177 ? -16.862 -14.223 26.496 1.00 89.62 177 CYS A O 1
ATOM 1274 N N . TYR A 1 178 ? -18.185 -12.949 25.209 1.00 81.38 178 TYR A N 1
ATOM 1275 C CA . TYR A 1 178 ? -19.150 -12.637 26.271 1.00 81.38 178 TYR A CA 1
ATOM 1276 C C . TYR A 1 178 ? -20.586 -12.995 25.873 1.00 81.38 178 TYR A C 1
ATOM 1278 O O . TYR A 1 178 ? -21.004 -12.816 24.733 1.00 81.38 178 TYR A O 1
ATOM 1286 N N . TYR A 1 179 ? -21.360 -13.516 26.830 1.00 83.62 179 TYR A N 1
ATOM 1287 C CA . TYR A 1 179 ? -22.702 -14.084 26.594 1.00 83.62 179 TYR A CA 1
ATOM 1288 C C . TYR A 1 179 ? -23.829 -13.266 27.232 1.00 83.62 179 TYR A C 1
ATOM 1290 O O . TYR A 1 179 ? -25.010 -13.510 26.987 1.00 83.62 179 TYR A O 1
ATOM 1298 N N . THR A 1 180 ? -23.471 -12.269 28.036 1.00 78.56 180 THR A N 1
ATOM 1299 C CA . THR A 1 180 ? -24.396 -11.307 28.630 1.00 78.56 180 THR A CA 1
ATOM 1300 C C . THR A 1 180 ? -23.862 -9.905 28.417 1.00 78.56 180 THR A C 1
ATOM 1302 O O . THR A 1 180 ? -22.652 -9.690 28.449 1.00 78.56 180 THR A O 1
ATOM 1305 N N . LEU A 1 181 ? -24.758 -8.943 28.201 1.00 71.62 181 LEU A N 1
ATOM 1306 C CA . LEU A 1 181 ? -24.354 -7.545 28.130 1.00 71.62 181 LEU A CA 1
ATOM 1307 C C . LEU A 1 181 ? -23.733 -7.118 29.472 1.00 71.62 181 LEU A C 1
ATOM 1309 O O . LEU A 1 181 ? -24.227 -7.555 30.519 1.00 71.62 181 LEU A O 1
ATOM 1313 N N . PRO A 1 182 ? -22.701 -6.255 29.465 1.00 69.00 182 PRO A N 1
ATOM 1314 C CA . PRO A 1 182 ? -22.225 -5.609 30.680 1.00 69.00 182 PRO A CA 1
ATOM 1315 C C . PRO A 1 182 ? -23.412 -4.936 31.377 1.00 69.00 182 PRO A C 1
ATOM 1317 O O . PRO A 1 182 ? -24.096 -4.093 30.797 1.00 69.00 182 PRO A O 1
ATOM 1320 N N . SER A 1 183 ? -23.707 -5.364 32.603 1.00 83.31 183 SER A N 1
ATOM 1321 C CA . SER A 1 183 ? -24.910 -4.944 33.318 1.00 83.31 183 SER A CA 1
ATOM 1322 C C . SER A 1 183 ? -24.515 -4.003 34.444 1.00 83.31 183 SER A C 1
ATOM 1324 O O . SER A 1 183 ? -24.420 -4.390 35.605 1.00 83.31 183 SER A O 1
ATOM 1326 N N . VAL A 1 184 ? -24.227 -2.758 34.067 1.00 91.75 184 VAL A N 1
ATOM 1327 C CA . VAL A 1 184 ? -24.013 -1.668 35.021 1.00 91.75 184 VAL A CA 1
ATOM 1328 C C . VAL A 1 184 ? -25.355 -1.014 35.306 1.00 91.75 184 VAL A C 1
ATOM 1330 O O . VAL A 1 184 ? -26.033 -0.552 34.389 1.00 91.75 184 VAL A O 1
ATOM 1333 N N . ILE A 1 185 ? -25.745 -0.992 36.574 1.00 93.62 185 ILE A N 1
ATOM 1334 C CA . ILE A 1 1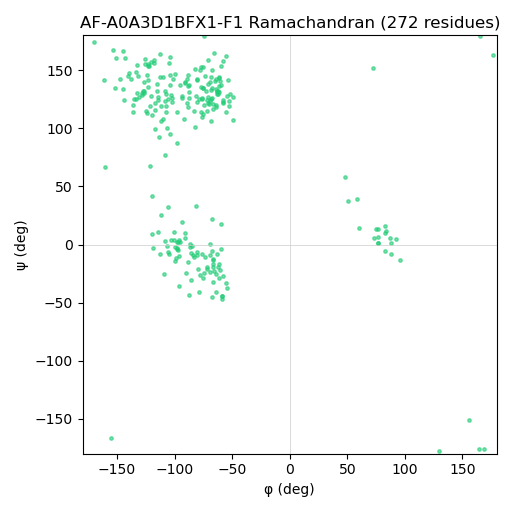85 ? -26.979 -0.354 37.033 1.00 93.62 185 ILE A CA 1
ATOM 1335 C C . ILE A 1 185 ? -26.658 0.774 38.006 1.00 93.62 185 ILE A C 1
ATOM 1337 O O . ILE A 1 185 ? -25.636 0.736 38.686 1.00 93.62 185 ILE A O 1
ATOM 1341 N N . ILE A 1 186 ? -27.571 1.736 38.125 1.00 94.69 186 ILE A N 1
ATOM 1342 C CA . ILE A 1 186 ? -27.616 2.616 39.294 1.00 94.69 186 ILE A CA 1
ATOM 1343 C C . ILE A 1 186 ? -28.231 1.800 40.435 1.00 94.69 186 ILE A C 1
ATOM 1345 O O . ILE A 1 186 ? -29.413 1.455 40.381 1.00 94.69 186 ILE A O 1
ATOM 1349 N N . ASN A 1 187 ? -27.415 1.442 41.423 1.00 96.00 187 ASN A N 1
ATOM 1350 C CA . ASN A 1 187 ? -27.825 0.611 42.551 1.00 96.00 187 ASN A CA 1
ATOM 1351 C C . ASN A 1 187 ? -28.418 1.446 43.691 1.00 96.00 187 ASN A C 1
ATOM 1353 O O . ASN A 1 187 ? -29.458 1.088 44.243 1.00 96.00 187 ASN A O 1
ATOM 1357 N N . GLU A 1 188 ? -27.789 2.580 44.009 1.00 95.50 188 GLU A N 1
ATOM 1358 C CA . GLU A 1 188 ? -28.223 3.474 45.084 1.00 95.50 188 GLU A CA 1
ATOM 1359 C C . GLU A 1 188 ? -28.131 4.944 44.661 1.00 95.50 188 GLU A C 1
ATOM 1361 O O . GLU A 1 188 ? -27.205 5.351 43.963 1.00 95.50 188 GLU A O 1
ATOM 1366 N N . ILE A 1 189 ? -29.105 5.742 45.108 1.00 93.38 189 ILE A N 1
ATOM 1367 C CA . ILE A 1 189 ? -29.055 7.205 45.072 1.00 93.38 189 ILE A CA 1
ATOM 1368 C C . ILE A 1 189 ? -29.260 7.694 46.503 1.00 93.38 189 ILE A C 1
ATOM 1370 O O . ILE A 1 189 ? -30.343 7.536 47.078 1.00 93.38 189 ILE A O 1
ATOM 1374 N N . HIS A 1 190 ? -28.225 8.296 47.072 1.00 92.38 190 HIS A N 1
ATOM 1375 C CA . HIS A 1 190 ? -28.236 8.849 48.415 1.00 92.38 190 HIS A CA 1
ATOM 1376 C C . HIS A 1 190 ? -28.500 10.356 48.354 1.00 92.38 190 HIS A C 1
ATOM 1378 O O . HIS A 1 190 ? -27.565 11.138 48.281 1.00 92.38 190 HIS A O 1
ATOM 1384 N N . TYR A 1 191 ? -29.773 10.762 48.345 1.00 88.19 191 TYR A N 1
ATOM 1385 C CA . TYR A 1 191 ? -30.194 12.139 48.018 1.00 88.19 191 TYR A CA 1
ATOM 1386 C C . TYR A 1 191 ? -30.536 13.035 49.228 1.00 88.19 191 TYR A C 1
ATOM 1388 O O . TYR A 1 191 ? -31.096 14.108 49.048 1.00 88.19 191 TYR A O 1
ATOM 1396 N N . ASN A 1 192 ? -30.351 12.555 50.463 1.00 87.25 192 ASN A N 1
ATOM 1397 C CA . ASN A 1 192 ? -30.675 13.309 51.688 1.00 87.25 192 ASN A CA 1
ATOM 1398 C C . ASN A 1 192 ? -29.919 12.720 52.899 1.00 87.25 192 ASN A C 1
ATOM 1400 O O . ASN A 1 192 ? -30.535 12.054 53.754 1.00 87.25 192 ASN A O 1
ATOM 1404 N N . PRO A 1 193 ? -28.578 12.827 52.923 1.00 87.19 193 PRO A N 1
ATOM 1405 C CA . PRO A 1 193 ? -27.749 12.389 54.040 1.00 87.19 193 PRO A CA 1
ATOM 1406 C C . PRO A 1 193 ? -28.145 13.023 55.379 1.00 87.19 193 PRO A C 1
ATOM 1408 O O . PRO A 1 193 ? -28.842 14.028 55.503 1.00 87.19 193 PRO A O 1
ATOM 1411 N N . CYS A 1 194 ? -27.692 12.406 56.469 1.00 86.44 194 CYS A N 1
ATOM 1412 C CA . CYS A 1 194 ? -27.947 12.960 57.791 1.00 86.44 194 CYS A CA 1
ATOM 1413 C C . CYS A 1 194 ? -27.117 14.235 57.978 1.00 86.44 194 CYS A C 1
ATOM 1415 O O . CYS A 1 194 ? -25.892 14.174 57.930 1.00 86.44 194 CYS A O 1
ATOM 1417 N N . GLY A 1 195 ? -27.746 15.354 58.355 1.00 83.12 195 GLY A N 1
ATOM 1418 C CA . GLY A 1 195 ? -27.040 16.620 58.625 1.00 83.12 195 GLY A CA 1
ATOM 1419 C C . GLY A 1 195 ? -25.981 16.573 59.745 1.00 83.12 195 GLY A C 1
ATOM 1420 O O . GLY A 1 195 ? -25.297 17.559 59.998 1.00 83.12 195 GLY A O 1
ATOM 1421 N N . ALA A 1 196 ? -25.822 15.440 60.440 1.00 86.25 196 ALA A N 1
ATOM 1422 C CA . ALA A 1 196 ? -24.679 15.200 61.321 1.00 86.25 196 ALA A CA 1
ATOM 1423 C C . ALA A 1 196 ? -23.356 14.970 60.557 1.00 86.25 196 ALA A C 1
ATOM 1425 O O . ALA A 1 196 ? -22.293 15.090 61.165 1.00 86.25 196 ALA A O 1
ATOM 1426 N N . GLN A 1 197 ? -23.417 14.615 59.270 1.00 83.06 197 GLN A N 1
ATOM 1427 C CA . GLN A 1 197 ? -22.260 14.376 58.400 1.00 83.06 197 GLN A CA 1
ATOM 1428 C C . GLN A 1 197 ? -21.743 15.675 57.769 1.00 83.06 197 GLN A C 1
ATOM 1430 O O . GLN A 1 197 ? -20.537 15.822 57.602 1.00 83.06 197 GLN A O 1
ATOM 1435 N N . GLY A 1 198 ? -22.618 16.654 57.528 1.00 85.38 198 GLY A N 1
ATOM 1436 C CA . GLY A 1 198 ? -22.254 17.964 56.998 1.00 85.38 198 GLY A CA 1
ATOM 1437 C C . GLY A 1 198 ? -23.424 18.631 56.287 1.00 85.38 198 GLY A C 1
ATOM 1438 O O . GLY A 1 198 ? -24.575 18.402 56.663 1.00 85.38 198 GLY A O 1
ATOM 1439 N N . ASP A 1 199 ? -23.112 19.477 55.302 1.00 88.31 199 ASP A N 1
ATOM 1440 C CA . ASP A 1 199 ? -24.119 19.995 54.374 1.00 88.31 199 ASP A CA 1
ATOM 1441 C C . ASP A 1 199 ? -24.763 18.831 53.615 1.00 88.31 199 ASP A C 1
ATOM 1443 O O . ASP A 1 199 ? -24.084 17.866 53.282 1.00 88.31 199 ASP A O 1
ATOM 1447 N N . ASP A 1 200 ? -26.072 18.901 53.397 1.00 87.12 200 ASP A N 1
ATOM 1448 C CA . ASP A 1 200 ? -26.836 17.815 52.782 1.00 87.12 200 ASP A CA 1
ATOM 1449 C C . ASP A 1 200 ? -26.301 17.489 51.382 1.00 87.12 200 ASP A C 1
ATOM 1451 O O . ASP A 1 200 ? -25.971 16.343 51.091 1.00 87.12 200 ASP A O 1
ATOM 1455 N N . PHE A 1 201 ? -26.068 18.523 50.571 1.00 88.44 201 PHE A N 1
ATOM 1456 C CA . PHE A 1 201 ? -25.616 18.366 49.195 1.00 88.44 201 PHE A CA 1
ATOM 1457 C C . PHE A 1 201 ? -24.224 17.726 49.120 1.00 88.44 201 PHE A C 1
ATOM 1459 O O . PHE A 1 201 ? -23.986 16.839 48.312 1.00 88.44 201 PHE A O 1
ATOM 1466 N N . ASP A 1 202 ? -23.305 18.111 50.009 1.00 90.50 202 ASP A N 1
ATOM 1467 C CA . ASP A 1 202 ? -21.908 17.650 49.994 1.00 90.50 202 ASP A CA 1
ATOM 1468 C C . ASP A 1 202 ? -21.728 16.135 50.198 1.00 90.50 202 ASP A C 1
ATOM 1470 O O . ASP A 1 202 ? -20.665 15.590 49.887 1.00 90.50 202 ASP A O 1
ATOM 1474 N N . TYR A 1 203 ? -22.736 15.458 50.750 1.00 91.56 203 TYR A N 1
ATOM 1475 C CA . TYR A 1 203 ? -22.685 14.031 51.077 1.00 91.56 203 TYR A CA 1
ATOM 1476 C C . TYR A 1 203 ? -23.668 13.201 50.243 1.00 91.56 203 TYR A C 1
ATOM 1478 O O . TYR A 1 203 ? -23.866 12.019 50.530 1.00 91.56 203 TYR A O 1
ATOM 1486 N N . GLU A 1 204 ? -24.265 13.787 49.203 1.00 92.56 204 GLU A N 1
ATOM 1487 C CA . GLU A 1 204 ? -25.042 13.033 48.225 1.00 92.56 204 GLU A CA 1
ATOM 1488 C C . GLU A 1 204 ? -24.131 12.213 47.300 1.00 92.56 204 GLU A C 1
ATOM 1490 O O . GLU A 1 204 ? -23.025 12.627 46.931 1.00 92.56 204 GLU A O 1
ATOM 1495 N N . PHE A 1 205 ? -24.599 11.026 46.910 1.00 93.75 205 PHE A N 1
ATOM 1496 C CA . PHE A 1 205 ? -23.889 10.182 45.951 1.00 93.75 205 PHE A CA 1
ATOM 1497 C C . PHE A 1 205 ? -24.823 9.290 45.131 1.00 93.75 205 PHE A C 1
ATOM 1499 O O . PHE A 1 205 ? -25.954 8.992 45.526 1.00 93.75 205 PHE A O 1
ATOM 1506 N N . VAL A 1 206 ? -24.306 8.812 44.002 1.00 95.38 206 VAL A N 1
ATOM 1507 C CA . VAL A 1 206 ? -24.883 7.729 43.201 1.00 95.38 206 VAL A CA 1
ATOM 1508 C C . VAL A 1 206 ? -23.920 6.548 43.210 1.00 95.38 206 VAL A C 1
ATOM 1510 O O . VAL A 1 206 ? -22.728 6.718 42.977 1.00 95.38 206 VAL A O 1
ATOM 1513 N N . GLU A 1 207 ? -24.416 5.344 43.464 1.00 96.50 207 GLU A N 1
ATOM 1514 C CA . GLU A 1 207 ? -23.635 4.112 43.361 1.00 96.50 207 GLU A CA 1
ATOM 1515 C C . GLU A 1 207 ? -23.977 3.380 42.062 1.00 96.50 207 GLU A C 1
ATOM 1517 O O . GLU A 1 207 ? -25.141 3.068 41.793 1.00 96.50 207 GLU A O 1
ATOM 1522 N N . LEU A 1 208 ? -22.953 3.074 41.270 1.00 96.75 208 LEU A N 1
ATOM 1523 C CA . LEU A 1 208 ? -23.043 2.156 40.143 1.00 96.75 208 LEU A CA 1
ATOM 1524 C C . LEU A 1 208 ? -22.611 0.762 40.584 1.00 96.75 208 LEU A C 1
ATOM 1526 O O . LEU A 1 208 ? -21.592 0.635 41.251 1.00 96.75 208 LEU A O 1
ATOM 1530 N N . LEU A 1 209 ? -23.327 -0.277 40.160 1.00 95.56 209 LEU A N 1
ATOM 1531 C CA . LEU A 1 209 ? -22.985 -1.674 40.435 1.00 95.56 209 LEU A CA 1
ATOM 1532 C C . LEU A 1 209 ? -22.930 -2.463 39.132 1.00 95.56 209 LEU A C 1
ATOM 1534 O O . LEU A 1 209 ? -23.875 -2.424 38.340 1.00 95.56 209 LEU A O 1
ATOM 1538 N N . ASN A 1 210 ? -21.862 -3.234 38.938 1.00 93.75 210 ASN A N 1
ATOM 1539 C CA . ASN A 1 210 ? -21.825 -4.256 37.901 1.00 93.75 210 ASN A CA 1
ATOM 1540 C C . ASN A 1 210 ? -22.506 -5.537 38.406 1.00 93.75 210 ASN A C 1
ATOM 1542 O O . ASN A 1 210 ? -21.909 -6.320 39.145 1.00 93.75 210 ASN A O 1
ATOM 1546 N N . ILE A 1 211 ? -23.754 -5.765 37.993 1.00 91.56 211 ILE A N 1
ATOM 1547 C CA . ILE A 1 211 ? -24.506 -6.994 38.300 1.00 91.56 211 ILE A CA 1
ATOM 1548 C C . ILE A 1 211 ? -24.253 -8.120 37.283 1.00 91.56 211 ILE A C 1
ATOM 1550 O O . ILE A 1 211 ? -24.856 -9.188 37.396 1.00 91.56 211 ILE A O 1
ATOM 1554 N N . GLY A 1 212 ? -23.402 -7.878 36.281 1.00 84.75 212 GLY A N 1
ATOM 1555 C CA . GLY A 1 212 ? -22.952 -8.885 35.324 1.00 84.75 212 GLY A CA 1
ATOM 1556 C C . GLY A 1 212 ? -21.929 -9.859 35.919 1.00 84.75 212 GLY A C 1
ATOM 1557 O O . GLY A 1 212 ? -21.537 -9.762 37.081 1.00 84.75 212 GLY A O 1
ATOM 1558 N N . ASP A 1 213 ? -21.486 -10.808 35.100 1.00 82.94 213 ASP A N 1
ATOM 1559 C CA . ASP A 1 213 ? -20.513 -11.854 35.445 1.00 82.94 213 ASP A CA 1
ATOM 1560 C C . ASP A 1 213 ? -19.118 -11.631 34.829 1.00 82.94 213 ASP A C 1
ATOM 1562 O O . ASP A 1 213 ? -18.187 -12.388 35.110 1.00 82.94 213 ASP A O 1
ATOM 1566 N N . VAL A 1 214 ? -18.951 -10.560 34.049 1.00 83.56 214 VAL A N 1
ATOM 1567 C CA . VAL A 1 214 ? -17.688 -10.145 33.423 1.00 83.56 214 VAL A CA 1
ATOM 1568 C C . VAL A 1 214 ? -17.275 -8.739 33.862 1.00 83.56 214 VAL A C 1
ATOM 1570 O O . VAL A 1 214 ? -18.103 -7.923 34.271 1.00 83.56 214 VAL A O 1
ATOM 1573 N N . THR A 1 215 ? -15.978 -8.442 33.767 1.00 88.12 215 THR A N 1
ATOM 1574 C CA . THR A 1 215 ? -15.450 -7.084 33.961 1.00 88.12 215 THR A CA 1
ATOM 1575 C C . THR A 1 215 ? -15.916 -6.165 32.834 1.00 88.12 215 THR A C 1
ATOM 1577 O O . THR A 1 215 ? -15.826 -6.524 31.662 1.00 88.12 215 THR A O 1
ATOM 1580 N N . VAL A 1 216 ? -16.364 -4.960 33.180 1.00 89.25 216 VAL A N 1
ATOM 1581 C CA . VAL A 1 216 ? -16.808 -3.934 32.229 1.00 89.25 216 VAL A CA 1
ATOM 1582 C C . VAL A 1 216 ? -15.754 -2.841 32.123 1.00 89.25 216 VAL A C 1
ATOM 1584 O O . VAL A 1 216 ? -15.380 -2.257 33.136 1.00 89.25 216 VAL A O 1
ATOM 1587 N N . GLY A 1 217 ? -15.281 -2.547 30.911 1.00 91.88 217 GLY A N 1
ATOM 1588 C CA . GLY A 1 217 ? -14.492 -1.344 30.636 1.00 91.88 217 GLY A CA 1
ATOM 1589 C C . GLY A 1 217 ? -15.406 -0.126 30.523 1.00 91.88 217 GLY A C 1
ATOM 1590 O O . GLY A 1 217 ? -16.347 -0.142 29.735 1.00 91.88 217 GLY A O 1
ATOM 1591 N N . LEU A 1 218 ? -15.135 0.916 31.309 1.00 93.25 218 LEU A N 1
ATOM 1592 C CA . LEU A 1 218 ? -15.929 2.148 31.359 1.00 93.25 218 LEU A CA 1
ATOM 1593 C C . LEU A 1 218 ? -15.227 3.347 30.718 1.00 93.25 218 LEU A C 1
ATOM 1595 O O . LEU A 1 218 ? -15.758 4.446 30.760 1.00 93.25 218 LEU A O 1
ATOM 1599 N N . SER A 1 219 ? -14.043 3.180 30.133 1.00 94.38 219 SER A N 1
ATOM 1600 C CA . SER A 1 219 ? -13.311 4.292 29.514 1.00 94.38 219 SER A CA 1
ATOM 1601 C C . SER A 1 219 ? -14.169 5.050 28.499 1.00 94.38 219 SER A C 1
ATOM 1603 O O . SER A 1 219 ? -14.698 4.454 27.564 1.00 94.38 219 SER A O 1
ATOM 1605 N N . GLY A 1 220 ? -14.315 6.363 28.698 1.00 92.75 220 GLY A N 1
ATOM 1606 C CA . GLY A 1 220 ? -15.115 7.227 27.830 1.00 92.75 220 GLY A CA 1
ATOM 1607 C C . GLY A 1 220 ? -16.630 7.131 28.024 1.00 92.75 220 GLY A C 1
ATOM 1608 O O . GLY A 1 220 ? -17.354 7.823 27.317 1.00 92.75 220 GLY A O 1
ATOM 1609 N N . TYR A 1 221 ? -17.129 6.316 28.962 1.00 93.19 221 TYR A N 1
ATOM 1610 C CA . TYR A 1 221 ? -18.551 6.328 29.305 1.00 93.19 221 TYR A CA 1
ATOM 1611 C C . TYR A 1 221 ? -18.921 7.684 29.900 1.00 93.19 221 TYR A C 1
ATOM 1613 O O . TYR A 1 221 ? -18.157 8.275 30.666 1.00 93.19 221 TYR A O 1
ATOM 1621 N N . GLU A 1 222 ? -20.116 8.148 29.566 1.00 93.62 222 GLU A N 1
ATOM 1622 C CA . GLU A 1 222 ? -20.634 9.439 29.988 1.00 93.62 222 GLU A CA 1
ATOM 1623 C C . GLU A 1 222 ? -21.742 9.240 31.025 1.00 93.62 222 GLU A C 1
ATOM 1625 O O . GLU A 1 222 ? -22.652 8.429 30.837 1.00 93.62 222 GLU A O 1
ATOM 1630 N N . PHE A 1 223 ? -21.666 9.977 32.131 1.00 92.06 223 PHE A N 1
ATOM 1631 C CA . PHE A 1 223 ? -22.712 10.028 33.144 1.00 92.06 223 PHE A CA 1
ATOM 1632 C C . PHE A 1 223 ? -23.407 11.384 33.086 1.00 92.06 223 PHE A C 1
ATOM 1634 O O . PHE A 1 223 ? -22.762 12.427 33.230 1.00 92.06 223 PHE A O 1
ATOM 1641 N N . TYR A 1 224 ? -24.723 11.350 32.897 1.00 90.81 224 TYR A N 1
ATOM 1642 C CA . TYR A 1 224 ? -25.566 12.532 32.780 1.00 90.81 224 TYR A CA 1
ATOM 1643 C C . TYR A 1 224 ? -26.466 12.692 34.007 1.00 90.81 224 TYR A C 1
ATOM 1645 O O . TYR A 1 224 ? -26.961 11.705 34.553 1.00 90.81 224 TYR A O 1
ATOM 1653 N N . ASN A 1 225 ? -26.698 13.936 34.420 1.00 83.69 225 ASN A N 1
ATOM 1654 C CA . ASN A 1 225 ? -27.698 14.306 35.419 1.00 83.69 225 ASN A CA 1
ATOM 1655 C C . ASN A 1 225 ? -28.759 15.233 34.791 1.00 83.69 225 ASN A C 1
ATOM 1657 O O . ASN A 1 225 ? -28.488 15.874 33.782 1.00 83.69 225 ASN A O 1
ATOM 1661 N N . GLU A 1 226 ? -29.948 15.330 35.393 1.00 78.00 226 GLU A N 1
ATOM 1662 C CA . GLU A 1 226 ? -31.017 16.246 34.946 1.00 78.00 226 GLU A CA 1
ATOM 1663 C C . GLU A 1 226 ? -31.383 17.262 36.049 1.00 78.00 226 GLU A C 1
ATOM 1665 O O . GLU A 1 226 ? -32.550 17.542 36.322 1.00 78.00 226 GLU A O 1
ATOM 1670 N N . SER A 1 227 ? -30.386 17.814 36.746 1.00 66.25 227 SER A N 1
ATOM 1671 C CA . SER A 1 227 ? -30.615 18.710 37.895 1.00 66.25 227 SER A CA 1
ATOM 1672 C C . SER A 1 227 ? -31.300 20.038 37.505 1.00 66.25 227 SER A C 1
ATOM 1674 O O . SER A 1 227 ? -31.976 20.663 38.325 1.00 66.25 227 SER A O 1
ATOM 1676 N N . ALA A 1 228 ? -31.189 20.461 36.235 1.00 61.97 228 ALA A N 1
ATOM 1677 C CA . ALA A 1 228 ? -31.668 21.759 35.739 1.00 61.97 228 ALA A CA 1
ATOM 1678 C C . ALA A 1 228 ? -32.739 21.696 34.624 1.00 61.97 228 ALA A C 1
ATOM 1680 O O . ALA A 1 228 ? -33.102 22.740 34.077 1.00 61.97 228 ALA A O 1
ATOM 1681 N N . GLY A 1 229 ? -33.283 20.512 34.314 1.00 70.00 229 GLY A N 1
ATOM 1682 C CA . GLY A 1 229 ? -34.338 20.325 33.302 1.00 70.00 229 GLY A CA 1
ATOM 1683 C C . GLY A 1 229 ? -33.861 20.110 31.859 1.00 70.00 229 GLY A C 1
ATOM 1684 O O . GLY A 1 229 ? -34.704 20.049 30.969 1.00 70.00 229 GLY A O 1
ATOM 1685 N N . ASP A 1 230 ? -32.547 19.987 31.651 1.00 79.31 230 ASP A N 1
ATOM 1686 C CA . ASP A 1 230 ? -31.895 19.470 30.440 1.00 79.31 230 ASP A CA 1
ATOM 1687 C C . ASP A 1 230 ? -30.816 18.451 30.870 1.00 79.31 230 ASP A C 1
ATOM 1689 O O . ASP A 1 230 ? -30.291 18.549 31.985 1.00 79.31 230 ASP A O 1
ATOM 1693 N N . ASP A 1 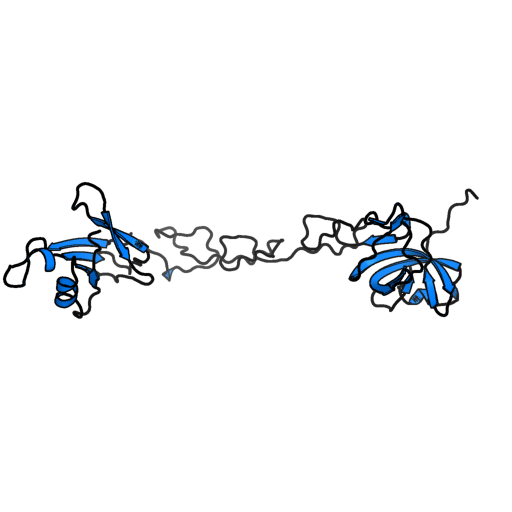231 ? -30.467 17.501 29.992 1.00 83.38 231 ASP A N 1
ATOM 1694 C CA . ASP A 1 231 ? -29.393 16.525 30.234 1.00 83.38 231 ASP A CA 1
ATOM 1695 C C . ASP A 1 231 ? -28.033 17.232 30.360 1.00 83.38 231 ASP A C 1
ATOM 1697 O O . ASP A 1 231 ? -27.545 17.873 29.423 1.00 83.38 231 ASP A O 1
ATOM 1701 N N . GLN A 1 232 ? -27.385 17.077 31.511 1.00 85.62 232 GLN A N 1
ATOM 1702 C CA . GLN A 1 232 ? -26.085 17.657 31.819 1.00 85.62 232 GLN A CA 1
ATOM 1703 C C . GLN A 1 232 ? -25.023 16.567 31.938 1.00 85.62 232 GLN A C 1
ATOM 1705 O O . GLN A 1 232 ? -25.106 15.708 32.813 1.00 85.62 232 GLN A O 1
ATOM 1710 N N . LEU A 1 233 ? -23.999 16.625 31.083 1.00 89.31 233 LEU A N 1
ATOM 1711 C CA . LEU A 1 233 ? -22.831 15.755 31.200 1.00 89.31 233 LEU A CA 1
ATOM 1712 C C . LEU A 1 233 ? -22.060 16.108 32.477 1.00 89.31 233 LEU A C 1
ATOM 1714 O O . LEU A 1 233 ? -21.531 17.212 32.586 1.00 89.31 233 LEU A O 1
ATOM 1718 N N . SER A 1 234 ? -21.974 15.163 33.409 1.00 89.88 234 SER A N 1
ATOM 1719 C CA . SER A 1 234 ? -21.312 15.350 34.704 1.00 89.88 234 SER A CA 1
ATOM 1720 C C . SER A 1 234 ? -20.008 14.584 34.845 1.00 89.88 234 SER A C 1
ATOM 1722 O O . SER A 1 234 ? -19.161 14.959 35.646 1.00 89.88 234 SER A O 1
ATOM 1724 N N . LEU A 1 235 ? -19.822 13.491 34.112 1.00 94.06 235 LEU A N 1
ATOM 1725 C CA . LEU A 1 235 ? -18.581 12.729 34.173 1.00 94.06 235 LEU A CA 1
ATOM 1726 C C . LEU A 1 235 ? -18.337 12.031 32.847 1.00 94.06 235 LEU A C 1
ATOM 1728 O O . LEU A 1 235 ? -19.232 11.383 32.314 1.00 94.06 235 LEU A O 1
ATOM 1732 N N . VAL A 1 236 ? -17.099 12.110 32.373 1.00 95.62 236 VAL A N 1
ATOM 1733 C CA . VAL A 1 236 ? -16.556 11.172 31.393 1.00 95.62 236 VAL A CA 1
ATOM 1734 C C . VAL A 1 236 ? -15.567 10.291 32.141 1.00 95.62 236 VAL A C 1
ATOM 1736 O O . VAL A 1 236 ? -14.605 10.795 32.726 1.00 95.62 236 VAL A O 1
ATOM 1739 N N . PHE A 1 237 ? -15.808 8.985 32.168 1.00 96.06 237 PHE A N 1
ATOM 1740 C CA . PHE A 1 237 ? -14.939 8.051 32.877 1.00 96.06 237 PHE A CA 1
ATOM 1741 C C . PHE A 1 237 ? -13.527 8.037 32.261 1.00 96.06 237 PHE A C 1
ATOM 1743 O O . PHE A 1 237 ? -13.399 7.903 31.037 1.00 96.06 237 PHE A O 1
ATOM 1750 N N . PRO A 1 238 ? -12.461 8.153 33.079 1.00 96.62 238 PRO A N 1
ATOM 1751 C CA . PRO A 1 238 ? -11.087 8.151 32.589 1.00 96.62 238 PRO A CA 1
ATOM 1752 C C . PRO A 1 238 ? -10.698 6.893 31.800 1.00 96.62 238 PRO A C 1
ATOM 1754 O O . PRO A 1 238 ? -11.260 5.805 31.954 1.00 96.62 238 PRO A O 1
ATOM 1757 N N . GLU A 1 239 ? -9.671 7.032 30.964 1.00 95.81 239 GLU A N 1
ATOM 1758 C CA . GLU A 1 239 ? -9.069 5.897 30.269 1.00 95.81 239 GLU A CA 1
ATOM 1759 C C . GLU A 1 239 ? -8.527 4.864 31.275 1.00 95.81 239 GLU A C 1
ATOM 1761 O O . GLU A 1 239 ? -7.931 5.210 32.296 1.00 95.81 239 GLU A O 1
ATOM 1766 N N . GLY A 1 240 ? -8.765 3.582 31.002 1.00 92.56 240 GLY A N 1
ATOM 1767 C CA . GLY A 1 240 ? -8.408 2.469 31.880 1.00 92.56 240 GLY A C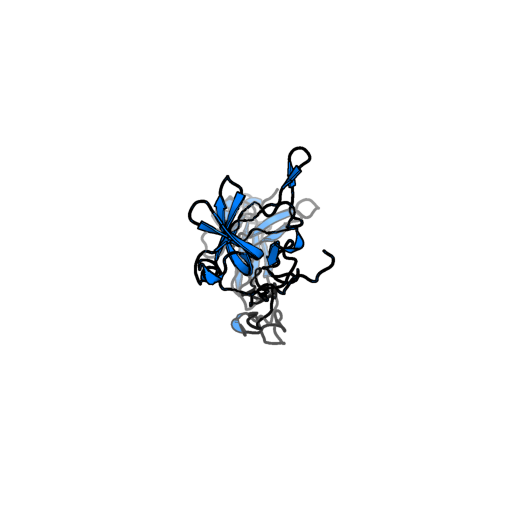A 1
ATOM 1768 C C . GLY A 1 240 ? -9.408 2.176 33.005 1.00 92.56 240 GLY A C 1
ATOM 1769 O O . GLY A 1 240 ? -9.240 1.167 33.692 1.00 92.56 240 GLY A O 1
ATOM 1770 N N . THR A 1 241 ? -10.456 2.989 33.207 1.00 95.56 241 THR A N 1
ATOM 1771 C CA . THR A 1 241 ? -11.498 2.659 34.192 1.00 95.56 241 THR A CA 1
ATOM 1772 C C . THR A 1 241 ? -12.209 1.364 33.809 1.00 95.56 241 THR A C 1
ATOM 1774 O O . THR A 1 241 ? -12.684 1.203 32.684 1.00 95.56 241 THR A O 1
ATOM 1777 N N . SER A 1 242 ? -12.302 0.442 34.764 1.00 94.31 242 SER A N 1
ATOM 1778 C CA . SER A 1 242 ? -13.035 -0.813 34.627 1.00 94.31 242 SER A CA 1
ATOM 1779 C C . SER A 1 242 ? -13.711 -1.184 35.943 1.00 94.31 242 SER A C 1
ATOM 1781 O O . SER A 1 242 ? -13.342 -0.664 36.994 1.00 94.31 242 SER A O 1
ATOM 1783 N N . MET A 1 243 ? -14.710 -2.057 35.876 1.00 93.62 243 MET A N 1
ATOM 1784 C CA . MET A 1 243 ? -15.474 -2.527 37.028 1.00 93.62 243 MET A CA 1
ATOM 1785 C C . MET A 1 243 ? -15.660 -4.038 36.922 1.00 93.62 243 MET A C 1
ATOM 1787 O O . MET A 1 243 ? -16.308 -4.527 35.992 1.00 93.62 243 MET A O 1
ATOM 1791 N N . ALA A 1 244 ? -15.066 -4.793 37.843 1.00 92.06 244 ALA A N 1
ATOM 1792 C CA . ALA A 1 244 ? -15.192 -6.247 37.893 1.00 92.06 244 ALA A CA 1
ATOM 1793 C C . ALA A 1 244 ? -16.635 -6.684 38.205 1.00 92.06 244 ALA A C 1
ATOM 1795 O O . ALA A 1 244 ? -17.462 -5.889 38.655 1.00 92.06 244 ALA A O 1
ATOM 1796 N N . ALA A 1 245 ? -16.954 -7.957 37.969 1.00 88.38 245 ALA A N 1
ATOM 1797 C CA . ALA A 1 245 ? -18.252 -8.525 38.334 1.00 88.38 245 ALA A CA 1
ATOM 1798 C C . ALA A 1 245 ? -18.515 -8.375 39.846 1.00 88.38 245 ALA A C 1
ATOM 1800 O O . ALA A 1 245 ? -17.706 -8.812 40.668 1.00 88.38 245 ALA A O 1
ATOM 1801 N N . GLY A 1 246 ? -19.640 -7.757 40.212 1.00 90.69 246 GLY A N 1
ATOM 1802 C CA . GLY A 1 246 ? -20.014 -7.466 41.599 1.00 90.69 246 GLY A CA 1
ATOM 1803 C C . GLY A 1 246 ? -19.285 -6.282 42.248 1.00 90.69 246 GLY A C 1
ATOM 1804 O O . GLY A 1 246 ? -19.528 -6.009 43.423 1.00 90.69 246 GLY A O 1
ATOM 1805 N N . GLU A 1 247 ? -18.399 -5.588 41.528 1.00 95.38 247 GLU A N 1
ATOM 1806 C CA . GLU A 1 247 ? -17.784 -4.340 41.993 1.00 95.38 247 GLU A CA 1
ATOM 1807 C C . GLU A 1 247 ? -18.761 -3.167 41.837 1.00 95.38 247 GLU A C 1
ATOM 1809 O O . GLU A 1 247 ? -19.602 -3.159 40.931 1.00 95.38 247 GLU A O 1
ATOM 1814 N N . PHE A 1 248 ? -18.632 -2.173 42.718 1.00 95.75 248 PHE A N 1
ATOM 1815 C CA . PHE A 1 248 ? -19.365 -0.917 42.645 1.00 95.75 248 PHE A CA 1
ATOM 1816 C C . PHE A 1 248 ? -18.424 0.292 42.585 1.00 95.75 248 PHE A C 1
ATOM 1818 O O . PHE A 1 248 ? -17.292 0.255 43.074 1.00 95.75 248 PHE A O 1
ATOM 1825 N N . ILE A 1 249 ? -18.920 1.376 41.992 1.00 97.19 249 ILE A N 1
ATOM 1826 C CA . ILE A 1 249 ? -18.261 2.680 41.889 1.00 97.19 249 ILE A CA 1
ATOM 1827 C C . ILE A 1 249 ? -19.181 3.724 42.514 1.00 97.19 249 ILE A C 1
ATOM 1829 O O . ILE A 1 249 ? -20.377 3.741 42.231 1.00 97.19 249 ILE A O 1
ATOM 1833 N N . VAL A 1 250 ? -18.625 4.624 43.324 1.00 97.12 250 VAL A N 1
ATOM 1834 C CA . VAL A 1 250 ? -19.386 5.719 43.942 1.00 97.12 250 VAL A CA 1
ATOM 1835 C C . VAL A 1 250 ? -19.107 7.031 43.209 1.00 97.12 250 VAL A C 1
ATOM 1837 O O . VAL A 1 250 ? -17.956 7.416 43.011 1.00 97.12 250 VAL A O 1
ATOM 1840 N N . LEU A 1 251 ? -20.164 7.731 42.815 1.00 95.94 251 LEU A N 1
ATOM 1841 C CA . LEU A 1 251 ? -20.124 9.039 42.172 1.00 95.94 251 LEU A CA 1
ATOM 1842 C C . LEU A 1 251 ? -20.605 10.084 43.178 1.00 95.94 251 LEU A C 1
ATOM 1844 O O . LEU A 1 251 ? -21.761 10.053 43.590 1.00 95.94 251 LEU A O 1
ATOM 1848 N N . VAL A 1 252 ? -19.721 10.982 43.597 1.00 94.50 252 VAL A N 1
ATOM 1849 C CA . VAL A 1 252 ? -20.002 12.017 44.606 1.00 94.50 252 VAL A CA 1
ATOM 1850 C C . VAL A 1 252 ? -20.154 13.381 43.943 1.00 94.50 252 VAL A C 1
ATOM 1852 O O . VAL A 1 252 ? -19.600 13.605 42.870 1.00 94.50 252 VAL A O 1
ATOM 1855 N N . VAL A 1 253 ? -20.859 14.313 44.579 1.00 91.44 253 VAL A N 1
ATOM 1856 C CA . VAL A 1 253 ? -21.124 15.647 44.000 1.00 91.44 253 VAL A CA 1
ATOM 1857 C C . VAL A 1 253 ? -20.166 16.746 44.475 1.00 91.44 253 VAL A C 1
ATOM 1859 O O . VAL A 1 253 ? -20.241 17.874 43.993 1.00 91.44 253 VAL A O 1
ATOM 1862 N N . SER A 1 254 ? -19.255 16.451 45.414 1.00 90.88 254 SER A N 1
ATOM 1863 C CA . SER A 1 254 ? -18.279 17.433 45.901 1.00 90.88 254 SER A CA 1
ATOM 1864 C C . SER A 1 254 ? -16.983 16.818 46.444 1.00 90.88 254 SER A C 1
ATOM 1866 O O . SER A 1 254 ? -16.892 15.617 46.720 1.00 90.88 254 SER A O 1
ATOM 1868 N N . ASP A 1 255 ? -15.971 17.668 46.645 1.00 91.94 255 ASP A N 1
ATOM 1869 C CA . ASP A 1 255 ? -14.697 17.295 47.277 1.00 91.94 255 ASP A CA 1
ATOM 1870 C C . ASP A 1 255 ? -14.874 16.804 48.725 1.00 91.94 255 ASP A C 1
ATOM 1872 O O . ASP A 1 255 ? -14.084 15.988 49.210 1.00 91.94 255 ASP A O 1
ATOM 1876 N N . ALA A 1 256 ? -15.908 17.280 49.429 1.00 91.38 256 ALA A N 1
ATOM 1877 C CA . ALA A 1 256 ? -16.229 16.807 50.773 1.00 91.38 256 ALA A CA 1
ATOM 1878 C C . ALA A 1 256 ? -16.713 15.350 50.730 1.00 91.38 256 ALA A C 1
ATOM 1880 O O . ALA A 1 256 ? -16.200 14.516 51.483 1.00 91.38 256 ALA A O 1
ATOM 1881 N N . GLY A 1 257 ? -17.603 15.023 49.789 1.00 91.38 257 GLY A N 1
ATOM 1882 C CA . GLY A 1 257 ? -18.002 13.648 49.496 1.00 91.38 257 GLY A CA 1
ATOM 1883 C C . GLY A 1 257 ? -16.808 12.778 49.096 1.00 91.38 257 GLY A C 1
ATOM 1884 O O . GLY A 1 257 ? -16.637 11.681 49.630 1.00 91.38 257 GLY A O 1
ATOM 1885 N N . LEU A 1 258 ? -15.910 13.278 48.239 1.00 93.88 258 LEU A N 1
ATOM 1886 C CA . LEU A 1 258 ? -14.705 12.537 47.839 1.00 93.88 258 LEU A CA 1
ATOM 1887 C C . LEU A 1 258 ? -13.832 12.181 49.047 1.00 93.88 258 LEU A C 1
ATOM 1889 O O . LEU A 1 258 ? -13.363 11.049 49.166 1.00 93.88 258 LEU A O 1
ATOM 1893 N N . ALA A 1 259 ? -13.630 13.130 49.960 1.00 92.75 259 ALA A N 1
ATOM 1894 C CA . ALA A 1 259 ? -12.861 12.903 51.178 1.00 92.75 259 ALA A CA 1
ATOM 1895 C C . ALA A 1 259 ? -13.549 11.919 52.142 1.00 92.75 259 ALA A C 1
ATOM 1897 O O . ALA A 1 259 ? -12.860 11.185 52.852 1.00 92.75 259 ALA A O 1
ATOM 1898 N N . ALA A 1 260 ? -14.884 11.897 52.175 1.00 91.00 260 ALA A N 1
ATOM 1899 C CA . ALA A 1 260 ? -15.665 11.035 53.059 1.00 91.00 260 ALA A CA 1
ATOM 1900 C C . ALA A 1 260 ? -15.773 9.587 52.554 1.00 91.00 260 ALA A C 1
ATOM 1902 O O . ALA A 1 260 ? -15.675 8.646 53.346 1.00 91.00 260 ALA A O 1
ATOM 1903 N N . TYR A 1 261 ? -15.967 9.405 51.247 1.00 92.62 261 TYR A N 1
ATOM 1904 C CA . TYR A 1 261 ? -16.204 8.097 50.631 1.00 92.62 261 TYR A CA 1
ATOM 1905 C C . TYR A 1 261 ? -14.951 7.496 49.979 1.00 92.62 261 TYR A C 1
ATOM 1907 O O . TYR A 1 261 ? -14.929 6.295 49.703 1.00 92.62 261 TYR A O 1
ATOM 1915 N N . GLY A 1 262 ? -13.893 8.282 49.769 1.00 90.50 262 GLY A N 1
ATOM 1916 C CA . GLY A 1 262 ? -12.622 7.826 49.210 1.00 90.50 262 GLY A CA 1
ATOM 1917 C C . GLY A 1 262 ? -11.801 6.937 50.152 1.00 90.50 262 GLY A C 1
ATOM 1918 O O . GLY A 1 262 ? -11.949 6.953 51.371 1.00 90.50 262 GLY A O 1
ATOM 1919 N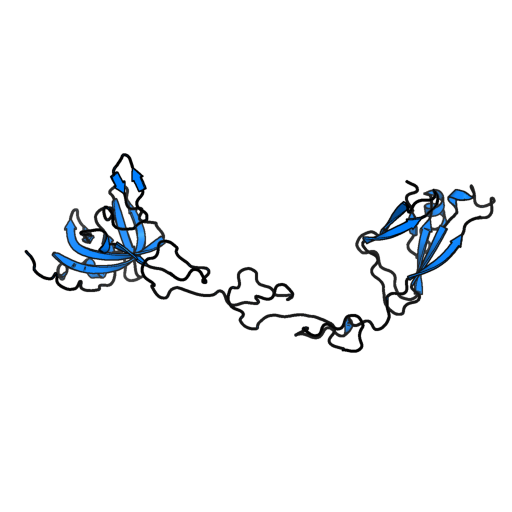 N . GLY A 1 263 ? -10.889 6.147 49.575 1.00 87.94 263 GLY A N 1
ATOM 1920 C CA . GLY A 1 263 ? -9.924 5.339 50.337 1.00 87.94 263 GLY A CA 1
ATOM 1921 C C . GLY A 1 263 ? -10.484 4.058 50.970 1.00 87.94 263 GLY A C 1
ATOM 1922 O O . GLY A 1 263 ? -9.756 3.367 51.680 1.00 87.94 263 GLY A O 1
ATOM 1923 N N . ASN A 1 264 ? -11.738 3.706 50.682 1.00 89.69 264 ASN A N 1
ATOM 1924 C CA . ASN A 1 264 ? -12.423 2.536 51.243 1.00 89.69 264 ASN A CA 1
ATOM 1925 C C . ASN A 1 264 ? -12.268 1.247 50.404 1.00 89.69 264 ASN A C 1
ATOM 1927 O O . ASN A 1 264 ? -12.922 0.244 50.681 1.00 89.69 264 ASN A O 1
ATOM 1931 N N . GLY A 1 265 ? -11.387 1.249 49.396 1.00 89.12 265 GLY A N 1
ATOM 1932 C CA . GLY A 1 265 ? -11.085 0.074 48.565 1.00 89.12 265 GLY A CA 1
ATOM 1933 C C . GLY A 1 265 ? -11.983 -0.112 47.337 1.00 89.12 265 GLY A C 1
ATOM 1934 O O . GLY A 1 265 ? -11.769 -1.061 46.592 1.00 89.12 265 GLY A O 1
ATOM 1935 N N . TYR A 1 266 ? -12.930 0.798 47.112 1.00 93.56 266 TYR A N 1
ATOM 1936 C CA . TYR A 1 266 ? -13.698 0.949 45.873 1.00 93.56 266 TYR A CA 1
ATOM 1937 C C . TYR A 1 266 ? -13.336 2.269 45.180 1.00 93.56 266 TYR A C 1
ATOM 1939 O O . TYR A 1 266 ? -12.718 3.157 45.780 1.00 93.56 266 TYR A O 1
ATOM 1947 N N . GLN A 1 267 ? -13.696 2.391 43.904 1.00 96.56 267 GLN A N 1
ATOM 1948 C CA . GLN A 1 267 ? -13.406 3.577 43.100 1.00 96.56 267 GLN A CA 1
ATOM 1949 C C . GLN A 1 267 ? -14.428 4.684 43.389 1.00 96.56 267 GLN A C 1
ATOM 1951 O O . GLN A 1 267 ? -15.617 4.412 43.567 1.00 96.56 267 GLN A O 1
ATOM 1956 N N . VAL A 1 268 ? -13.960 5.934 43.431 1.00 96.69 268 VAL A N 1
ATOM 1957 C CA . VAL A 1 268 ? -14.801 7.114 43.672 1.00 96.69 268 VAL A CA 1
ATOM 1958 C C . VAL A 1 268 ? -14.467 8.190 42.648 1.00 96.69 268 VAL A C 1
ATOM 1960 O O . VAL A 1 268 ? -13.292 8.515 42.472 1.00 96.69 268 VAL A O 1
ATOM 1963 N N . PHE A 1 269 ? -15.486 8.750 42.002 1.00 96.31 269 PHE A N 1
ATOM 1964 C CA . PHE A 1 269 ? -15.349 9.855 41.050 1.00 96.31 269 PHE A CA 1
ATOM 1965 C C . PHE A 1 269 ? -16.217 11.031 41.481 1.00 96.31 269 PHE A C 1
ATOM 1967 O O . PHE A 1 269 ? -17.292 10.838 42.042 1.00 96.31 269 PHE A O 1
ATOM 1974 N N . VAL A 1 270 ? -15.745 12.247 41.214 1.00 94.69 270 VAL A N 1
ATOM 1975 C CA . VAL A 1 270 ? -16.507 13.472 41.471 1.00 94.69 270 VAL A CA 1
ATOM 1976 C C . VAL A 1 270 ? -17.253 13.852 40.199 1.00 94.69 270 VAL A C 1
ATOM 1978 O O . VAL A 1 270 ? -16.647 13.916 39.129 1.00 94.69 270 VAL A O 1
ATOM 1981 N N . LEU A 1 271 ? -18.557 14.071 40.322 1.00 91.75 271 LEU A N 1
ATOM 1982 C CA . LEU A 1 271 ? -19.409 14.607 39.271 1.00 91.75 271 LEU A CA 1
ATOM 1983 C C . LEU A 1 271 ? -19.164 16.110 39.130 1.00 91.75 271 LEU A C 1
ATOM 1985 O O . LEU A 1 271 ? -19.130 16.839 40.120 1.00 91.75 271 LEU A O 1
ATOM 1989 N N . ASP A 1 272 ? -19.034 16.575 37.895 1.00 83.44 272 ASP A N 1
ATOM 1990 C CA . ASP A 1 272 ? -19.070 17.991 37.566 1.00 83.44 272 ASP A CA 1
ATOM 1991 C C . ASP A 1 272 ? -20.524 18.488 37.610 1.00 83.44 272 ASP A C 1
ATOM 1993 O O . ASP A 1 272 ? -21.423 17.922 36.973 1.00 83.44 272 ASP A O 1
ATOM 1997 N N . ALA A 1 273 ? -20.756 19.537 38.397 1.00 66.81 273 ALA A N 1
ATOM 1998 C CA . ALA A 1 273 ? -22.055 20.184 38.543 1.00 66.81 273 ALA A CA 1
ATOM 1999 C C . ALA A 1 273 ? -22.319 21.245 37.457 1.00 66.81 273 ALA A C 1
ATOM 2001 O O . ALA A 1 273 ? -23.421 21.800 37.429 1.00 66.81 273 ALA A O 1
ATOM 2002 N N . GLY A 1 274 ? -21.362 21.479 36.545 1.00 57.38 274 GLY A N 1
ATOM 2003 C CA . GLY A 1 274 ? -21.423 22.497 35.483 1.00 57.38 274 GLY A CA 1
ATOM 2004 C C . GLY A 1 274 ? -20.928 23.866 35.902 1.00 57.38 274 GLY A C 1
ATOM 2005 O O . GLY A 1 274 ? -21.340 24.359 36.976 1.00 57.38 274 GLY A O 1
#

Sequence (274 aa):
SGNALPAAEALASADMNDEQWESVLVSIAGECTSVNGFGEWQLNDGSGNGMVAGLGYDAVDDSVDVDGVMMGIVELGANYQVTGPNFYSFGNWKLSPRDTADVVRVGCTDSNFPNYDALATLDDGSCVSIPGCTNPDADNYDPAATLDDGSCVIVGCTDPTALNYEANATEADDASCYYTLPSVIINEIHYNPCGAQGDDFDYEFVELLNIGDVTVGLSGYEFYNESAGDDQLSLVFPEGTSMAAGEFIVLVVSDAGLAAYGGNGYQVFVLDAG

Radius of gyration: 37.78 Å; Cα contacts (8 Å, |Δi|>4): 654; chains: 1; bounding box: 74×48×110 Å

Solvent-accessible surface area (backbone atoms only — not comparable to full-atom values): 15233 Å² total; per-residue (Å²): 136,90,68,82,76,78,80,56,47,78,44,57,14,33,65,59,72,38,78,91,37,55,73,33,49,30,28,33,45,21,31,24,79,44,76,47,101,81,32,34,34,27,29,32,61,83,71,36,70,23,38,35,42,52,51,34,74,55,13,40,103,65,46,44,79,57,94,88,41,64,41,29,66,87,53,80,72,41,36,35,38,43,31,21,40,22,40,81,54,98,92,42,48,25,28,39,46,83,43,34,89,24,36,39,38,34,26,13,61,51,83,88,27,86,61,42,31,96,73,26,82,39,70,69,76,65,60,47,69,39,70,28,14,60,50,84,87,24,83,57,45,32,92,77,28,72,32,72,66,79,66,55,36,24,77,25,12,64,49,86,78,29,78,58,44,34,92,76,42,69,39,80,36,62,88,72,46,39,79,64,73,79,37,72,41,81,71,46,76,44,86,72,45,64,68,90,81,45,62,46,69,38,55,20,36,38,30,37,31,24,77,29,90,53,67,36,80,38,50,68,42,74,42,68,44,61,92,81,82,53,86,37,82,22,36,67,39,53,82,84,39,63,41,45,50,71,34,54,38,40,36,18,60,29,72,63,19,44,69,71,65,44,88,74,85,56,55,69,48,68,40,50,88,124

pLDDT: mean 88.33, std 10.47, range [48.59, 97.75]